Protein AF-A0A0C9UT32-F1 (afdb_monomer_lite)

Radius of gyration: 37.32 Å; chains: 1; bounding box: 94×86×94 Å

Secondary structure (DSSP, 8-state):
------PPP-------SHHHHHHHHHHHHHHHHHHHHHHHHHHHHHHHHHHHHHHHHHHHHHHHHHHHHHHHHHHHHS---------------HHHHHHHHHHHHHHHHHHHHHHHHHHHHHHHHHHHHHHHHHHHHTTPPP-S-GGG--SHHHHHHHHHHTT----TT--HHHHHHHHHHHHHH-GGGGTSTTTTTTTT--S----------

Structure (mmCIF, N/CA/C/O backbone):
data_AF-A0A0C9UT32-F1
#
_entry.id   AF-A0A0C9UT32-F1
#
loop_
_atom_site.group_PDB
_atom_site.id
_atom_site.type_symbol
_atom_site.label_atom_id
_atom_site.label_alt_id
_atom_site.label_comp_id
_atom_site.label_asym_id
_atom_site.label_entity_id
_atom_site.label_seq_id
_atom_site.pdbx_PDB_ins_code
_atom_site.Cartn_x
_atom_site.Cartn_y
_atom_site.Cartn_z
_atom_site.occupancy
_atom_site.B_iso_or_equiv
_atom_site.auth_seq_id
_atom_site.auth_comp_id
_atom_site.auth_asym_id
_atom_site.auth_atom_id
_atom_site.pdbx_PDB_model_num
ATOM 1 N N . MET A 1 1 ? 43.660 57.591 -43.643 1.00 46.81 1 MET A N 1
ATOM 2 C CA . MET A 1 1 ? 43.218 56.235 -43.258 1.00 46.81 1 MET A CA 1
ATOM 3 C C . MET A 1 1 ? 41.839 56.036 -43.862 1.00 46.81 1 MET A C 1
ATOM 5 O O . MET A 1 1 ? 40.928 56.750 -43.473 1.00 46.81 1 MET A O 1
ATOM 9 N N . ALA A 1 2 ? 41.732 55.208 -44.902 1.00 42.12 2 ALA A N 1
ATOM 10 C CA . ALA A 1 2 ? 40.507 55.013 -45.679 1.00 42.12 2 ALA A CA 1
ATOM 11 C C . ALA A 1 2 ? 39.778 53.756 -45.183 1.00 42.12 2 ALA A C 1
ATOM 13 O O . ALA A 1 2 ? 40.402 52.706 -45.043 1.00 42.12 2 ALA A O 1
ATOM 14 N N . ILE A 1 3 ? 38.485 53.883 -44.882 1.00 53.12 3 ILE A N 1
ATOM 15 C CA . ILE A 1 3 ? 37.628 52.785 -44.424 1.00 53.12 3 ILE A CA 1
ATOM 16 C C . ILE A 1 3 ? 36.936 52.217 -45.667 1.00 53.12 3 ILE A C 1
ATOM 18 O O . ILE A 1 3 ? 36.066 52.867 -46.241 1.00 53.12 3 ILE A O 1
ATOM 22 N N . ASN A 1 4 ? 37.359 51.031 -46.105 1.00 52.03 4 ASN A N 1
ATOM 23 C CA . ASN A 1 4 ? 36.701 50.293 -47.181 1.00 52.03 4 ASN A CA 1
ATOM 24 C C . ASN A 1 4 ? 35.398 49.683 -46.648 1.00 52.03 4 ASN A C 1
ATOM 26 O O . ASN A 1 4 ? 35.427 48.779 -45.814 1.00 52.03 4 ASN A O 1
ATOM 30 N N . VAL A 1 5 ? 34.265 50.183 -47.139 1.00 57.81 5 VAL A N 1
ATOM 31 C CA . VAL A 1 5 ? 32.943 49.573 -46.965 1.00 57.81 5 VAL A CA 1
ATOM 32 C C . VAL A 1 5 ? 32.859 48.398 -47.936 1.00 57.81 5 VAL A C 1
ATOM 34 O O . VAL A 1 5 ? 32.783 48.588 -49.146 1.00 57.81 5 VAL A O 1
ATOM 37 N N . LEU A 1 6 ? 32.951 47.179 -47.404 1.00 56.25 6 LEU A N 1
ATOM 38 C CA . LEU A 1 6 ? 32.771 45.951 -48.169 1.00 56.25 6 LEU A CA 1
ATOM 39 C C . LEU A 1 6 ? 31.270 45.623 -48.193 1.00 56.25 6 LEU A C 1
ATOM 41 O O . LEU A 1 6 ? 30.734 45.044 -47.248 1.00 56.25 6 LEU A O 1
ATOM 45 N N . GLU A 1 7 ? 30.583 46.045 -49.252 1.00 61.41 7 GLU A N 1
ATOM 46 C CA . GLU A 1 7 ? 29.224 45.593 -49.555 1.00 61.41 7 GLU A CA 1
ATOM 47 C C . GLU A 1 7 ? 29.258 44.092 -49.861 1.00 61.41 7 GLU A C 1
ATOM 49 O O . GLU A 1 7 ? 29.928 43.637 -50.789 1.00 61.41 7 GLU A O 1
ATOM 54 N N . THR A 1 8 ? 28.558 43.304 -49.046 1.00 60.66 8 THR A N 1
ATOM 55 C CA . THR A 1 8 ? 28.354 41.876 -49.296 1.00 60.66 8 THR A CA 1
ATOM 56 C C . THR A 1 8 ? 27.087 41.688 -50.131 1.00 60.66 8 THR A C 1
ATOM 58 O O . THR A 1 8 ? 26.055 42.290 -49.826 1.00 60.66 8 THR A O 1
ATOM 61 N N . PRO A 1 9 ? 27.129 40.865 -51.193 1.00 57.16 9 PRO A N 1
ATOM 62 C CA . PRO A 1 9 ? 25.969 40.624 -52.034 1.00 57.16 9 PRO A CA 1
ATOM 63 C C . PRO A 1 9 ? 24.950 39.761 -51.282 1.00 57.16 9 PRO A C 1
ATOM 65 O O . PRO A 1 9 ? 25.243 38.634 -50.880 1.00 57.16 9 PRO A O 1
ATOM 68 N N . VAL A 1 10 ? 23.731 40.282 -51.125 1.00 61.19 10 VAL A N 1
ATOM 69 C CA . VAL A 1 10 ? 22.563 39.503 -50.701 1.00 61.19 10 VAL A CA 1
ATOM 70 C C . VAL A 1 10 ? 22.217 38.539 -51.835 1.00 61.19 10 VAL A C 1
ATOM 72 O O . VAL A 1 10 ? 21.539 38.887 -52.800 1.00 61.19 10 VAL A O 1
ATOM 75 N N . VAL A 1 11 ? 22.738 37.318 -51.737 1.00 58.25 11 VAL A N 1
ATOM 76 C CA . VAL A 1 11 ? 22.370 36.200 -52.606 1.00 58.25 11 VAL A CA 1
ATOM 77 C C . VAL A 1 11 ? 20.971 35.745 -52.197 1.00 58.25 11 VAL A C 1
ATOM 79 O O . VAL A 1 11 ? 20.799 34.982 -51.247 1.00 58.25 11 VAL A O 1
ATOM 82 N N . ALA A 1 12 ? 19.957 36.243 -52.904 1.00 58.78 12 ALA A N 1
ATOM 83 C CA . ALA A 1 12 ? 18.592 35.750 -52.799 1.00 58.78 12 ALA A CA 1
ATOM 84 C C . ALA A 1 12 ? 18.554 34.289 -53.272 1.00 58.78 12 ALA A C 1
ATOM 86 O O . ALA A 1 12 ? 18.643 33.996 -54.464 1.00 58.78 12 ALA A O 1
ATOM 87 N N . THR A 1 13 ? 18.473 33.362 -52.321 1.00 61.28 13 THR A N 1
ATOM 88 C CA . THR A 1 13 ? 18.285 31.936 -52.595 1.00 61.28 13 THR A CA 1
ATOM 89 C C . THR A 1 13 ? 16.797 31.698 -52.879 1.00 61.28 13 THR A C 1
ATOM 91 O O . THR A 1 13 ? 15.971 32.077 -52.047 1.00 61.28 13 THR A O 1
ATOM 94 N N . PRO A 1 14 ? 16.411 31.094 -54.018 1.00 55.38 14 PRO A N 1
ATOM 95 C CA . PRO A 1 14 ? 15.020 30.748 -54.282 1.00 55.38 14 PRO A CA 1
ATOM 96 C C . PRO A 1 14 ? 14.631 29.564 -53.389 1.00 55.38 14 PRO A C 1
ATOM 98 O O . PRO A 1 14 ? 14.954 28.412 -53.679 1.00 55.38 14 PRO A O 1
ATOM 101 N N . SER A 1 15 ? 13.973 29.847 -52.265 1.00 56.12 15 SER A N 1
ATOM 102 C CA . SER A 1 15 ? 13.363 28.828 -51.417 1.00 56.12 15 SER A CA 1
ATOM 103 C C . SER A 1 15 ? 12.193 28.199 -52.171 1.00 56.12 15 SER A C 1
ATOM 105 O O . SER A 1 15 ? 11.218 28.863 -52.511 1.00 56.12 15 SER A O 1
ATOM 107 N N . SER A 1 16 ? 12.319 26.908 -52.470 1.00 57.84 16 SER A N 1
ATOM 108 C CA . SER A 1 16 ? 11.263 26.094 -53.069 1.00 57.84 16 SER A CA 1
ATOM 109 C C . SER A 1 16 ? 10.054 26.042 -52.111 1.00 57.84 16 SER A C 1
ATOM 111 O O . SER A 1 16 ? 10.177 25.461 -51.031 1.00 57.84 16 SER A O 1
ATOM 113 N N . PRO A 1 17 ? 8.896 26.637 -52.459 1.00 60.72 17 PRO A N 1
ATOM 114 C CA . PRO A 1 17 ? 7.736 26.748 -51.571 1.00 60.72 17 PRO A CA 1
ATOM 115 C C . PRO A 1 17 ? 6.907 25.465 -51.296 1.00 60.72 17 PRO A C 1
ATOM 117 O O . PRO A 1 17 ? 6.233 25.456 -50.267 1.00 60.72 17 PRO A O 1
ATOM 120 N N . PRO A 1 18 ? 6.904 24.379 -52.107 1.00 62.94 18 PRO A N 1
ATOM 121 C CA . PRO A 1 18 ? 5.971 23.266 -51.884 1.00 62.94 18 PRO A CA 1
ATOM 122 C C . PRO A 1 18 ? 6.310 22.400 -50.660 1.00 62.94 18 PRO A C 1
ATOM 124 O O . PRO A 1 18 ? 5.409 22.011 -49.928 1.00 62.94 18 PRO A O 1
ATOM 127 N N . ALA A 1 19 ? 7.594 22.179 -50.353 1.00 71.94 19 ALA A N 1
ATOM 128 C CA . ALA A 1 19 ? 7.994 21.319 -49.231 1.00 71.94 19 ALA A CA 1
ATOM 129 C C . ALA A 1 19 ? 7.636 21.903 -47.849 1.00 71.94 19 ALA A C 1
ATOM 131 O O . ALA A 1 19 ? 7.422 21.164 -46.890 1.00 71.94 19 ALA A O 1
ATOM 132 N N . ALA A 1 20 ? 7.560 23.234 -47.740 1.00 78.31 20 ALA A N 1
ATOM 133 C CA . ALA A 1 20 ? 7.147 23.902 -46.509 1.00 78.31 20 ALA A CA 1
ATOM 134 C C . ALA A 1 20 ? 5.633 23.781 -46.266 1.00 78.31 20 ALA A C 1
ATOM 136 O O . ALA A 1 20 ? 5.206 23.730 -45.115 1.00 78.31 20 ALA A O 1
ATOM 137 N N . LEU A 1 21 ? 4.832 23.716 -47.336 1.00 85.62 21 LEU A N 1
ATOM 138 C CA . LEU A 1 21 ? 3.379 23.589 -47.247 1.00 85.62 21 LEU A CA 1
ATOM 139 C C . LEU A 1 21 ? 2.970 22.176 -46.802 1.00 85.62 21 LEU A C 1
ATOM 141 O O . LEU A 1 21 ? 2.145 22.039 -45.903 1.00 85.62 21 LEU A O 1
ATOM 145 N N . ASP A 1 22 ? 3.608 21.146 -47.366 1.00 88.38 22 ASP A N 1
ATOM 146 C CA . ASP A 1 22 ? 3.356 19.743 -47.008 1.00 88.38 22 ASP A CA 1
ATOM 147 C C . ASP A 1 22 ? 3.699 19.458 -45.538 1.00 88.38 22 ASP A C 1
ATOM 149 O O . ASP A 1 22 ? 2.965 18.762 -44.838 1.00 88.38 22 ASP A O 1
ATOM 153 N N . HIS A 1 23 ? 4.788 20.049 -45.033 1.00 88.69 23 HIS A N 1
ATOM 154 C CA . HIS A 1 23 ? 5.155 19.923 -43.624 1.00 88.69 23 HIS A CA 1
ATOM 155 C C . HIS A 1 23 ? 4.129 20.587 -42.693 1.00 88.69 23 HIS A C 1
ATOM 157 O O . HIS A 1 23 ? 3.819 20.047 -41.634 1.00 88.69 23 HIS A O 1
ATOM 163 N N . LEU A 1 24 ? 3.581 21.739 -43.090 1.00 93.00 24 LEU A N 1
ATOM 164 C CA . LEU A 1 24 ? 2.584 22.462 -42.300 1.00 93.00 24 LEU A CA 1
ATOM 165 C C . LEU A 1 24 ? 1.264 21.680 -42.227 1.00 93.00 24 LEU A C 1
ATOM 167 O O . LEU A 1 24 ? 0.701 21.551 -41.142 1.00 93.00 24 LEU A O 1
ATOM 171 N N . LEU A 1 25 ? 0.829 21.088 -43.345 1.00 93.75 25 LEU A N 1
ATOM 172 C CA . LEU A 1 25 ? -0.339 20.201 -43.380 1.00 93.75 25 LEU A CA 1
ATOM 173 C C . LEU A 1 25 ? -0.151 18.975 -42.480 1.00 93.75 25 LEU A C 1
ATOM 175 O O . LEU A 1 25 ? -1.041 18.644 -41.702 1.00 93.75 25 LEU A O 1
ATOM 179 N N . HIS A 1 26 ? 1.027 18.348 -42.516 1.00 94.44 26 HIS A N 1
ATOM 180 C CA . HIS A 1 26 ? 1.321 17.201 -41.657 1.00 94.44 26 HIS A CA 1
ATOM 181 C C . HIS A 1 26 ? 1.248 17.551 -40.161 1.00 94.44 26 HIS A C 1
ATOM 183 O O . HIS A 1 26 ? 0.645 16.818 -39.379 1.00 94.44 26 HIS A O 1
ATOM 189 N N . LEU A 1 27 ? 1.794 18.705 -39.760 1.00 95.69 27 LEU A N 1
ATOM 190 C CA . LEU A 1 27 ? 1.707 19.180 -38.375 1.00 95.69 27 LEU A CA 1
ATOM 191 C C . LEU A 1 27 ? 0.261 19.475 -37.944 1.00 95.69 27 LEU A C 1
ATOM 193 O O . LEU A 1 27 ? -0.087 19.287 -36.777 1.00 95.69 27 LEU A O 1
ATOM 197 N N . GLU A 1 28 ? -0.589 19.946 -38.859 1.00 97.25 28 GLU A N 1
ATOM 198 C CA . GLU A 1 28 ? -2.011 20.171 -38.586 1.00 97.25 28 GLU A CA 1
ATOM 199 C C . GLU A 1 28 ? -2.757 18.846 -38.364 1.00 97.25 28 GLU A C 1
ATOM 201 O O . GLU A 1 28 ? -3.516 18.723 -37.399 1.00 97.25 28 GLU A O 1
ATOM 206 N N . GLU A 1 29 ? -2.483 17.830 -39.186 1.00 97.50 29 GLU A N 1
ATOM 207 C CA . GLU A 1 29 ? -3.034 16.479 -39.025 1.00 97.50 29 GLU A CA 1
ATOM 208 C C . GLU A 1 29 ? -2.620 15.851 -37.688 1.00 97.50 29 GLU A C 1
ATOM 210 O O . GLU A 1 29 ? -3.476 15.360 -36.943 1.00 97.50 29 GLU A O 1
ATOM 215 N N . GLU A 1 30 ? -1.335 15.931 -37.331 1.00 97.56 30 GLU A N 1
ATOM 216 C CA . GLU A 1 30 ? -0.835 15.460 -36.035 1.00 97.56 30 GLU A CA 1
ATOM 217 C C . GLU A 1 30 ? -1.505 16.198 -34.869 1.00 97.56 30 GLU A C 1
ATOM 219 O O . GLU A 1 30 ? -1.904 15.583 -33.876 1.00 97.56 30 GLU A O 1
ATOM 224 N N . GLN A 1 31 ? -1.692 17.518 -34.983 1.00 97.62 31 GLN A N 1
ATOM 225 C CA . GLN A 1 31 ? -2.359 18.298 -33.945 1.00 97.62 31 GLN A CA 1
ATOM 226 C C . GLN A 1 31 ? -3.825 17.874 -33.768 1.00 97.62 31 GLN A C 1
ATOM 228 O O . GLN A 1 31 ? -4.309 17.789 -32.635 1.00 97.62 31 GLN A O 1
ATOM 233 N N . ILE A 1 32 ? -4.543 17.611 -34.863 1.00 98.19 32 ILE A N 1
ATOM 234 C CA . ILE A 1 32 ? -5.922 17.111 -34.815 1.00 98.19 32 ILE A CA 1
ATOM 235 C C . ILE A 1 32 ? -5.958 15.729 -34.156 1.00 98.19 32 ILE A C 1
ATOM 237 O O . ILE A 1 32 ? -6.785 15.501 -33.269 1.00 98.19 32 ILE A O 1
ATOM 241 N N . GLN A 1 33 ? -5.042 14.834 -34.527 1.00 98.12 33 GLN A N 1
ATOM 242 C CA . GLN A 1 33 ? -4.967 13.490 -33.961 1.00 98.12 33 GLN A CA 1
ATOM 243 C C . GLN A 1 33 ? -4.690 13.522 -32.452 1.00 98.12 33 GLN A C 1
ATOM 245 O O . GLN A 1 33 ? -5.375 12.847 -31.681 1.00 98.12 33 GLN A O 1
ATOM 250 N N . LEU A 1 34 ? -3.749 14.357 -32.007 1.00 98.00 34 LEU A N 1
ATOM 251 C CA . LEU A 1 34 ? -3.446 14.531 -30.585 1.00 98.00 34 LEU A CA 1
ATOM 252 C C . LEU A 1 34 ? -4.640 15.093 -29.806 1.00 98.00 34 LEU A C 1
ATOM 254 O O . LEU A 1 34 ? -4.931 14.626 -28.705 1.00 98.00 34 LEU A O 1
ATOM 258 N N . LYS A 1 35 ? -5.371 16.059 -30.376 1.00 98.19 35 LYS A N 1
ATOM 259 C CA . LYS A 1 35 ? -6.594 16.597 -29.757 1.00 98.19 35 LYS A CA 1
ATOM 260 C C . LYS A 1 35 ? -7.669 15.519 -29.598 1.00 98.19 35 LYS A C 1
ATOM 262 O O . LYS A 1 35 ? -8.290 15.447 -28.543 1.00 98.19 35 LYS A O 1
ATOM 267 N N . GLN A 1 36 ? -7.858 14.659 -30.600 1.00 98.38 36 GLN A N 1
ATOM 268 C CA . GLN A 1 36 ? -8.804 13.541 -30.517 1.00 98.38 36 GLN A CA 1
ATOM 269 C C . GLN A 1 36 ? -8.405 12.534 -29.433 1.00 98.38 36 GLN A C 1
ATOM 271 O O . GLN A 1 36 ? -9.247 12.138 -28.628 1.00 98.38 36 GLN A O 1
ATOM 276 N N . GLN A 1 37 ? -7.121 12.174 -29.362 1.00 98.12 37 GLN A N 1
ATOM 277 C CA . GLN A 1 37 ? -6.609 11.278 -28.322 1.00 98.12 37 GLN A CA 1
ATOM 278 C C . GLN A 1 37 ? -6.779 11.867 -26.918 1.00 98.12 37 GLN A C 1
ATOM 280 O O . GLN A 1 37 ? -7.167 11.149 -25.997 1.00 98.12 37 GLN A O 1
ATOM 285 N N . LEU A 1 38 ? -6.531 13.169 -26.746 1.00 97.81 38 LEU A N 1
ATOM 286 C CA . LEU A 1 38 ? -6.761 13.853 -25.473 1.00 97.81 38 LEU A CA 1
ATOM 287 C C . LEU A 1 38 ? -8.233 13.787 -25.061 1.00 97.81 38 LEU A C 1
ATOM 289 O O . LEU A 1 38 ? -8.517 13.403 -23.929 1.00 97.81 38 LEU A O 1
ATOM 293 N N . CYS A 1 39 ? -9.163 14.076 -25.977 1.00 98.19 39 CYS A N 1
ATOM 294 C CA . CYS A 1 39 ? -10.593 13.953 -25.695 1.00 98.19 39 CYS A CA 1
ATOM 295 C C . CYS A 1 39 ? -10.980 12.522 -25.285 1.00 98.19 39 CYS A C 1
ATOM 297 O O . CYS A 1 39 ? -11.682 12.340 -24.293 1.00 98.19 39 CYS A O 1
ATOM 299 N N . GLU A 1 40 ? -10.482 11.502 -25.988 1.00 98.31 40 GLU A N 1
ATOM 300 C CA . GLU A 1 40 ? -10.777 10.100 -25.666 1.00 98.31 40 GLU A CA 1
ATOM 301 C C . GLU A 1 40 ? -10.247 9.697 -24.277 1.00 98.31 40 GLU A C 1
ATOM 303 O O . GLU A 1 40 ? -10.932 9.020 -23.503 1.00 98.31 40 GLU A O 1
ATOM 308 N N . VAL A 1 41 ? -9.027 10.119 -23.933 1.00 98.06 41 VAL A N 1
ATOM 309 C CA . VAL A 1 41 ? -8.426 9.847 -22.619 1.00 98.06 41 VAL A CA 1
ATOM 310 C C . VAL A 1 41 ? -9.185 10.571 -21.507 1.00 98.06 41 VAL A C 1
ATOM 312 O O . VAL A 1 41 ? -9.423 9.979 -20.453 1.00 98.06 41 VAL A O 1
ATOM 315 N N . GLU A 1 42 ? -9.609 11.815 -21.729 1.00 98.25 42 GLU A N 1
ATOM 316 C CA . GLU A 1 42 ? -10.414 12.569 -20.765 1.00 98.25 42 GLU A CA 1
ATOM 317 C C . GLU A 1 42 ? -11.776 11.914 -20.504 1.00 98.25 42 GLU A C 1
ATOM 319 O O . GLU A 1 42 ? -12.211 11.833 -19.352 1.00 98.25 42 GLU A O 1
ATOM 324 N N . GLU A 1 43 ? -12.450 11.413 -21.541 1.00 98.25 43 GLU A N 1
ATOM 325 C CA . GLU A 1 43 ? -13.709 10.676 -21.389 1.00 98.25 43 GLU A CA 1
ATOM 326 C C . GLU A 1 43 ? -13.515 9.368 -20.618 1.00 98.25 43 GLU A C 1
ATOM 328 O O . GLU A 1 43 ? -14.267 9.085 -19.679 1.00 98.25 43 GLU A O 1
ATOM 333 N N . LYS A 1 44 ? -12.463 8.604 -20.938 1.00 98.12 44 LYS A N 1
ATOM 334 C CA . LYS A 1 44 ? -12.096 7.391 -20.189 1.00 98.12 44 LYS A CA 1
ATOM 335 C C . LYS A 1 44 ? -11.828 7.702 -18.719 1.00 98.12 44 LYS A C 1
ATOM 337 O O . LYS A 1 44 ? -12.317 6.989 -17.845 1.00 98.12 44 LYS A O 1
ATOM 342 N N . LEU A 1 45 ? -11.094 8.776 -18.433 1.00 97.62 45 LEU A N 1
ATOM 343 C CA . LEU A 1 45 ? -10.780 9.196 -17.069 1.00 97.62 45 LEU A CA 1
ATOM 344 C C . LEU A 1 45 ? -12.043 9.587 -16.291 1.00 97.62 45 LEU A C 1
ATOM 346 O O . LEU A 1 45 ? -12.212 9.149 -15.153 1.00 97.62 45 LEU A O 1
ATOM 350 N N . LYS A 1 46 ? -12.968 10.329 -16.913 1.00 97.88 46 LYS A N 1
ATOM 351 C CA . LYS A 1 46 ? -14.283 10.637 -16.323 1.00 97.88 46 LYS A CA 1
ATOM 352 C C . LYS A 1 46 ? -15.083 9.365 -16.027 1.00 97.88 46 LYS A C 1
ATOM 354 O O . LYS A 1 46 ? -15.652 9.247 -14.943 1.00 97.88 46 LYS A O 1
ATOM 359 N N . GLY A 1 47 ? -15.081 8.400 -16.948 1.00 97.50 47 GLY A N 1
ATOM 360 C CA . GLY A 1 47 ? -15.723 7.097 -16.751 1.00 97.50 47 GLY A CA 1
ATOM 361 C C . GLY A 1 47 ? -15.136 6.320 -15.568 1.00 97.50 47 GLY A C 1
ATOM 362 O O . GLY A 1 47 ? -15.878 5.854 -14.701 1.00 97.50 47 GLY A O 1
ATOM 363 N N . PHE A 1 48 ? -13.805 6.243 -15.472 1.00 97.69 48 PHE A N 1
ATOM 364 C CA . PHE A 1 48 ? -13.132 5.602 -14.339 1.00 97.69 48 PHE A CA 1
ATOM 365 C C . PHE A 1 48 ? -13.420 6.303 -13.013 1.00 97.69 48 PHE A C 1
ATOM 367 O O . PHE A 1 48 ? -13.641 5.634 -12.005 1.00 97.69 48 PHE A O 1
ATOM 374 N N . GLN A 1 49 ? -13.457 7.635 -13.002 1.00 97.56 49 GLN A N 1
ATOM 375 C CA . GLN A 1 49 ? -13.772 8.399 -11.801 1.00 97.56 49 GLN A CA 1
ATOM 376 C C . GLN A 1 49 ? -15.202 8.127 -11.312 1.00 97.56 49 GLN A C 1
ATOM 378 O O . GLN A 1 49 ? -15.399 7.926 -10.112 1.00 97.56 49 GLN A O 1
ATOM 383 N N . ALA A 1 50 ? -16.181 8.070 -12.219 1.00 96.69 50 ALA A N 1
ATOM 384 C CA . ALA A 1 50 ? -17.561 7.728 -11.876 1.00 96.69 50 ALA A CA 1
ATOM 385 C C . ALA A 1 50 ? -17.667 6.304 -11.301 1.00 96.69 50 ALA A C 1
ATOM 387 O O . ALA A 1 50 ? -18.242 6.114 -10.230 1.00 96.69 50 ALA A O 1
ATOM 388 N N . SER A 1 51 ? -17.031 5.323 -11.952 1.00 96.88 51 SER A N 1
ATOM 389 C CA . SER A 1 51 ? -17.003 3.931 -11.478 1.00 96.88 51 SER A CA 1
ATOM 390 C C . SER A 1 51 ? -16.313 3.787 -10.115 1.00 96.88 51 SER A C 1
ATOM 392 O O . SER A 1 51 ? -16.788 3.060 -9.2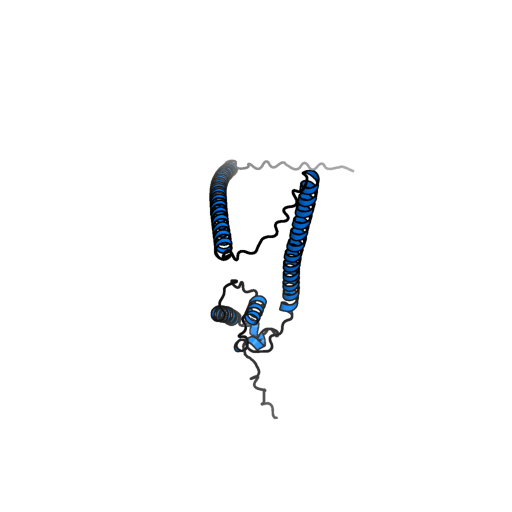43 1.00 96.88 51 SER A O 1
ATOM 394 N N . TYR A 1 52 ? -15.222 4.522 -9.882 1.00 97.25 52 TYR A N 1
ATOM 395 C CA . TYR A 1 52 ? -14.548 4.546 -8.585 1.00 97.25 52 TYR A CA 1
ATOM 396 C C . TYR A 1 52 ? -15.454 5.107 -7.483 1.00 97.25 52 TYR A C 1
ATOM 398 O O . TYR A 1 52 ? -15.543 4.523 -6.403 1.00 97.25 52 TYR A O 1
ATOM 406 N N . GLN A 1 53 ? -16.152 6.215 -7.746 1.00 96.56 53 GLN A N 1
ATOM 407 C CA . GLN A 1 53 ? -17.083 6.800 -6.778 1.00 96.56 53 GLN A CA 1
ATOM 408 C C . GLN A 1 53 ? -18.230 5.840 -6.442 1.00 96.56 53 GLN A C 1
ATOM 410 O O . GLN A 1 53 ? -18.547 5.672 -5.266 1.00 96.56 53 GLN A O 1
ATOM 415 N N . GLU A 1 54 ? -18.793 5.159 -7.438 1.00 96.81 54 GLU A N 1
ATOM 416 C CA . GLU A 1 54 ? -19.800 4.112 -7.241 1.00 96.81 54 GLU A CA 1
ATOM 417 C C . GLU A 1 54 ? -19.260 2.944 -6.391 1.00 96.81 54 GLU A C 1
ATOM 419 O O . GLU A 1 54 ? -19.887 2.517 -5.421 1.00 96.81 54 GLU A O 1
ATOM 424 N N . ALA A 1 55 ? -18.047 2.463 -6.667 1.00 94.94 55 ALA A N 1
ATOM 425 C CA . ALA A 1 55 ? -17.427 1.414 -5.859 1.00 94.94 55 ALA A CA 1
ATOM 426 C C . ALA A 1 55 ? -17.206 1.851 -4.398 1.00 94.94 55 ALA A C 1
ATOM 428 O O . ALA A 1 55 ? -17.416 1.066 -3.466 1.00 94.94 55 ALA A O 1
ATOM 429 N N . VAL A 1 56 ? -16.817 3.111 -4.174 1.00 96.12 56 VAL A N 1
ATOM 430 C CA . VAL A 1 56 ? -16.627 3.678 -2.832 1.00 96.12 56 VAL A CA 1
ATOM 431 C C . VAL A 1 56 ? -17.953 3.760 -2.074 1.00 96.12 56 VAL A C 1
ATOM 433 O O . VAL A 1 56 ? -17.997 3.385 -0.895 1.00 96.12 56 VAL A O 1
ATOM 436 N N . THR A 1 57 ? -19.043 4.194 -2.715 1.00 94.69 57 THR A N 1
ATOM 437 C CA . THR A 1 57 ? -20.361 4.266 -2.064 1.00 94.69 57 THR A CA 1
ATOM 438 C C . THR A 1 57 ? -20.868 2.874 -1.689 1.00 94.69 57 THR A C 1
ATOM 440 O O . THR A 1 57 ? -21.265 2.673 -0.539 1.00 94.69 57 THR A O 1
ATOM 443 N N . HIS A 1 58 ? -20.744 1.881 -2.576 1.00 93.75 58 HIS A N 1
ATOM 444 C CA . HIS A 1 58 ? -21.090 0.489 -2.266 1.00 93.75 58 HIS A CA 1
ATOM 445 C C . HIS A 1 58 ? -20.275 -0.082 -1.100 1.00 93.75 58 HIS A C 1
ATOM 447 O O . HIS A 1 58 ? -20.845 -0.663 -0.173 1.00 93.75 58 HIS A O 1
ATOM 453 N N . CYS A 1 59 ? -18.954 0.127 -1.093 1.00 94.25 59 CYS A N 1
ATOM 454 C CA . CYS A 1 59 ? -18.098 -0.299 0.016 1.00 94.25 59 CYS A CA 1
ATOM 455 C C . CYS A 1 59 ? -18.502 0.358 1.344 1.00 94.25 59 CYS A C 1
ATOM 457 O O . CYS A 1 59 ? -18.442 -0.273 2.400 1.00 94.25 59 CYS A O 1
ATOM 459 N N . THR A 1 60 ? -18.905 1.627 1.302 1.00 95.06 60 THR A N 1
ATOM 460 C CA . THR A 1 60 ? -19.303 2.390 2.492 1.00 95.06 60 THR A CA 1
ATOM 461 C C . THR A 1 60 ? -20.617 1.873 3.069 1.00 95.06 60 THR A C 1
ATOM 463 O O . THR A 1 60 ? -20.709 1.659 4.278 1.00 95.06 60 THR A O 1
ATOM 466 N N . LEU A 1 61 ? -21.603 1.595 2.212 1.00 93.19 61 LEU A N 1
ATOM 467 C CA . LEU A 1 61 ? -22.876 1.002 2.623 1.00 93.19 61 LEU A CA 1
ATOM 468 C C . LEU A 1 61 ? -22.671 -0.379 3.252 1.00 93.19 61 LEU A C 1
ATOM 470 O O . LEU A 1 61 ? -23.137 -0.617 4.365 1.00 93.19 61 LEU A O 1
ATOM 474 N N . ALA A 1 62 ? -21.884 -1.245 2.606 1.00 93.06 62 ALA A N 1
ATOM 475 C CA . ALA A 1 62 ? -21.591 -2.578 3.126 1.00 93.06 62 ALA A CA 1
ATOM 476 C C . ALA A 1 62 ? -20.908 -2.530 4.505 1.00 93.06 62 ALA A C 1
ATOM 478 O O . ALA A 1 62 ? -21.267 -3.290 5.404 1.00 93.06 62 ALA A O 1
ATOM 479 N N . LYS A 1 63 ? -19.961 -1.603 4.713 1.00 93.31 63 LYS A N 1
ATOM 480 C CA . LYS A 1 63 ? -19.342 -1.382 6.032 1.00 93.31 63 LYS A CA 1
ATOM 481 C C . LYS A 1 63 ? -20.364 -0.939 7.081 1.00 93.31 63 LYS A C 1
ATOM 483 O O . LYS A 1 63 ? -20.300 -1.411 8.215 1.00 93.31 63 LYS A O 1
ATOM 488 N N . GLY A 1 64 ? -21.300 -0.064 6.710 1.00 92.75 64 GLY A N 1
ATOM 489 C CA . GLY A 1 64 ? -22.387 0.372 7.588 1.00 92.75 64 GLY A CA 1
ATOM 490 C C . GLY A 1 64 ? -23.293 -0.782 8.022 1.00 92.75 64 GLY A C 1
ATOM 491 O O . GLY A 1 64 ? -23.622 -0.894 9.202 1.00 92.75 64 GLY A O 1
ATOM 492 N N . ASP A 1 65 ? -23.643 -1.680 7.103 1.00 94.12 65 ASP A N 1
ATOM 493 C CA . ASP A 1 65 ? -24.473 -2.849 7.413 1.00 94.12 65 ASP A CA 1
ATOM 494 C C . ASP A 1 65 ? -23.738 -3.864 8.293 1.00 94.12 65 ASP A C 1
ATOM 496 O O . ASP A 1 65 ? -24.302 -4.360 9.270 1.00 94.12 65 ASP A O 1
ATOM 500 N N . VAL A 1 66 ? -22.453 -4.111 8.020 1.00 95.62 66 VAL A N 1
ATOM 501 C CA . VAL A 1 66 ? -21.600 -4.944 8.883 1.00 95.62 66 VAL A CA 1
ATOM 502 C C . VAL A 1 66 ? -21.517 -4.360 10.295 1.00 95.62 66 VAL A C 1
ATOM 504 O O . VAL A 1 66 ? -21.620 -5.100 11.272 1.00 95.62 66 VAL A O 1
ATOM 507 N N . HIS A 1 67 ? -21.375 -3.040 10.429 1.00 94.56 67 HIS A N 1
ATOM 508 C CA . HIS A 1 67 ? -21.363 -2.383 11.735 1.00 94.56 67 HIS A CA 1
ATOM 509 C C . HIS A 1 67 ? -22.693 -2.562 12.486 1.00 94.56 67 HIS A C 1
ATOM 511 O O . HIS A 1 67 ? -22.682 -2.972 13.645 1.00 94.56 67 HIS A O 1
ATOM 517 N N . LYS A 1 68 ? -23.836 -2.364 11.813 1.00 95.50 68 LYS A N 1
ATOM 518 C CA . LYS A 1 68 ? -25.168 -2.608 12.400 1.00 95.50 68 LYS A CA 1
ATOM 519 C C . LYS A 1 68 ? -25.351 -4.057 12.852 1.00 95.50 68 LYS A C 1
ATOM 521 O O . LYS A 1 68 ? -25.945 -4.302 13.899 1.00 95.50 68 LYS A O 1
ATOM 526 N N . LEU A 1 69 ? -24.866 -5.029 12.077 1.00 95.88 69 LEU A N 1
ATOM 527 C CA . LEU A 1 69 ? -24.950 -6.445 12.447 1.00 95.88 69 LEU A CA 1
ATOM 528 C C . LEU A 1 69 ? -24.112 -6.762 13.688 1.00 95.88 69 LEU A C 1
ATOM 530 O O . LEU A 1 69 ? -24.586 -7.492 14.559 1.00 95.88 69 LEU A O 1
ATOM 534 N N . HIS A 1 70 ? -22.910 -6.190 13.802 1.00 93.56 70 HIS A N 1
ATOM 535 C CA . HIS A 1 70 ? -22.105 -6.311 15.019 1.00 93.56 70 HIS A CA 1
ATOM 536 C C . HIS A 1 70 ? -22.821 -5.708 16.229 1.00 93.56 70 HIS A C 1
ATOM 538 O O . HIS A 1 70 ? -22.940 -6.376 17.250 1.00 93.56 70 HIS A O 1
ATOM 544 N N . GLU A 1 71 ? -23.397 -4.512 16.097 1.00 91.56 71 GLU A N 1
ATOM 545 C CA . GLU A 1 71 ? -24.164 -3.885 17.177 1.00 91.56 71 GLU A CA 1
ATOM 546 C C . GLU A 1 71 ? -25.361 -4.755 17.610 1.00 91.56 71 GLU A C 1
ATOM 548 O O . GLU A 1 71 ? -25.619 -4.946 18.800 1.00 91.56 71 GLU A O 1
ATOM 553 N N . GLN A 1 72 ? -26.078 -5.351 16.652 1.00 90.94 72 GLN A N 1
ATOM 554 C CA . GLN A 1 72 ? -27.162 -6.289 16.954 1.00 90.94 72 GLN A CA 1
ATOM 555 C C . GLN A 1 72 ? -26.668 -7.550 17.670 1.00 90.94 72 GLN A C 1
ATOM 557 O O . GLN A 1 72 ? -27.359 -8.042 18.565 1.00 90.94 72 GLN A O 1
ATOM 562 N N . LEU A 1 73 ? -25.508 -8.089 17.289 1.00 90.56 73 LEU A N 1
ATOM 563 C CA . LEU A 1 73 ? -24.902 -9.242 17.957 1.00 90.56 73 LEU A CA 1
ATOM 564 C C . LEU A 1 73 ? -24.474 -8.899 19.383 1.00 90.56 73 LEU A C 1
ATOM 566 O O . LEU A 1 73 ? -24.809 -9.647 20.300 1.00 90.56 73 LEU A O 1
ATOM 570 N N . ASP A 1 74 ? -23.841 -7.747 19.588 1.00 86.06 74 ASP A N 1
ATOM 571 C CA . ASP A 1 74 ? -23.448 -7.263 20.912 1.00 86.06 74 ASP A CA 1
ATOM 572 C C . ASP A 1 74 ? -24.670 -7.068 21.818 1.00 86.06 74 ASP A C 1
ATOM 574 O O . ASP A 1 74 ? -24.655 -7.431 22.997 1.00 86.06 74 ASP A O 1
ATOM 578 N N . ASN A 1 75 ? -25.769 -6.553 21.263 1.00 82.50 75 ASN A N 1
ATOM 579 C CA . ASN A 1 75 ? -27.026 -6.377 21.986 1.00 82.50 75 ASN A CA 1
ATOM 580 C C . ASN A 1 75 ? -27.745 -7.706 22.278 1.00 82.50 75 ASN A C 1
ATOM 582 O O . ASN A 1 75 ? -28.410 -7.816 23.306 1.00 82.50 75 ASN A O 1
ATOM 586 N N . LYS A 1 76 ? -27.601 -8.727 21.421 1.00 83.25 76 LYS A N 1
ATOM 587 C CA . LYS A 1 76 ? -28.134 -10.082 21.661 1.00 83.25 76 LYS A CA 1
ATOM 588 C C . LYS A 1 76 ? -27.292 -10.880 22.660 1.00 83.25 76 LYS A C 1
ATOM 590 O O . LYS A 1 76 ? -27.852 -11.633 23.451 1.00 83.25 76 LYS A O 1
ATOM 595 N N . GLY A 1 77 ? -25.967 -10.717 22.631 1.00 70.56 77 GLY A N 1
ATOM 596 C CA . GLY A 1 77 ? -25.022 -11.372 23.543 1.00 70.56 77 GLY A CA 1
ATOM 597 C C . GLY A 1 77 ? -25.107 -10.842 24.975 1.00 70.56 77 GLY A C 1
ATOM 598 O O . GLY A 1 77 ? -24.854 -11.575 25.932 1.00 70.56 77 GLY A O 1
ATOM 599 N N . LYS A 1 78 ? -25.566 -9.598 25.142 1.00 69.38 78 LYS A N 1
ATOM 600 C CA . LYS A 1 78 ? -26.019 -9.053 26.424 1.00 69.38 78 LYS A CA 1
ATOM 601 C C . LYS A 1 78 ? -27.381 -9.655 26.776 1.00 69.38 78 LYS A C 1
ATOM 603 O O . LYS A 1 78 ? -28.411 -8.984 26.736 1.00 69.38 78 LYS A O 1
ATOM 608 N N . HIS A 1 79 ? -27.396 -10.937 27.151 1.00 58.84 79 HIS A N 1
ATOM 609 C CA . HIS A 1 79 ? -28.487 -11.477 27.958 1.00 58.84 79 HIS A CA 1
ATOM 610 C C . HIS A 1 79 ? -28.748 -10.470 29.079 1.00 58.84 79 HIS A C 1
ATOM 612 O O . HIS A 1 79 ? -27.802 -10.051 29.749 1.00 58.84 79 HIS A O 1
ATOM 618 N N . LYS A 1 80 ? -30.011 -10.065 29.250 1.00 59.47 80 LYS A N 1
ATOM 619 C CA . LYS A 1 80 ? -30.473 -9.269 30.387 1.00 59.47 80 LYS A CA 1
ATOM 620 C C . LYS A 1 80 ? -30.169 -10.051 31.667 1.00 59.47 80 LYS A C 1
ATOM 622 O O . LYS A 1 80 ? -31.059 -10.656 32.258 1.00 59.47 80 LYS A O 1
ATOM 627 N N . SER A 1 81 ? -28.920 -10.050 32.133 1.00 55.47 81 SER A N 1
ATOM 628 C CA . SER A 1 81 ? -28.732 -9.992 33.564 1.00 55.47 81 SER A CA 1
ATOM 629 C C . SER A 1 81 ? -29.522 -8.750 33.940 1.00 55.47 81 SER A C 1
ATOM 631 O O . SER A 1 81 ? -29.367 -7.687 33.332 1.00 55.47 81 SER A O 1
ATOM 633 N N . ASN A 1 82 ? -30.484 -8.908 34.838 1.00 58.12 82 ASN A N 1
ATOM 634 C CA . ASN A 1 82 ? -31.113 -7.779 35.495 1.00 58.12 82 ASN A CA 1
ATOM 635 C C . ASN A 1 82 ? -30.023 -7.114 36.346 1.00 58.12 82 ASN A C 1
ATOM 637 O O . ASN A 1 82 ? -30.055 -7.155 37.571 1.00 58.12 82 ASN A O 1
ATOM 641 N N . CYS A 1 83 ? -28.993 -6.575 35.694 1.00 55.16 83 CYS A N 1
ATOM 642 C CA . CYS A 1 83 ? -28.100 -5.622 36.274 1.00 55.16 83 CYS A CA 1
ATOM 643 C C . CYS A 1 83 ? -29.026 -4.451 36.523 1.00 55.16 83 CYS A C 1
ATOM 645 O O . CYS A 1 83 ? -29.518 -3.815 35.589 1.00 55.16 83 CYS A O 1
ATOM 647 N N . LYS A 1 84 ? -29.391 -4.294 37.790 1.00 59.47 84 LYS A N 1
ATOM 648 C CA . LYS A 1 84 ? -30.093 -3.134 38.293 1.00 59.47 84 LYS A CA 1
ATOM 649 C C . LYS A 1 84 ? -29.205 -1.960 37.906 1.00 59.47 84 LYS A C 1
ATOM 651 O O . LYS A 1 84 ? -28.215 -1.685 38.577 1.00 59.47 84 LYS A O 1
ATOM 656 N N . VAL A 1 85 ? -29.478 -1.364 36.748 1.00 56.44 85 VAL A N 1
ATOM 657 C CA . VAL A 1 85 ? -28.813 -0.140 36.346 1.00 56.44 85 VAL A CA 1
ATOM 658 C C . VAL A 1 85 ? -29.316 0.844 37.382 1.00 56.44 85 VAL A C 1
ATOM 660 O O . VAL A 1 85 ? -30.477 1.243 37.345 1.00 56.44 85 VAL A O 1
ATOM 663 N N . ASN A 1 86 ? -28.481 1.156 38.372 1.00 59.19 86 ASN A N 1
ATOM 664 C CA . ASN A 1 86 ? -28.656 2.360 39.165 1.00 59.19 86 ASN A CA 1
ATOM 665 C C . ASN A 1 86 ? -28.405 3.519 38.198 1.00 59.19 86 ASN A C 1
ATOM 667 O O . ASN A 1 86 ? -27.357 4.156 38.203 1.00 59.19 86 ASN A O 1
ATOM 671 N N . THR A 1 87 ? -29.361 3.751 37.302 1.00 52.09 87 THR A N 1
ATOM 672 C CA . THR A 1 87 ? -29.595 5.061 36.737 1.00 52.09 87 THR A CA 1
ATOM 673 C C . THR A 1 87 ? -30.150 5.885 37.881 1.00 52.09 87 THR A C 1
ATOM 675 O O . THR A 1 87 ? -31.352 6.137 37.951 1.00 52.09 87 THR A O 1
ATOM 678 N N . ASP A 1 88 ? -29.262 6.349 38.754 1.00 57.53 88 ASP A N 1
ATOM 679 C CA . ASP A 1 88 ? -29.415 7.704 39.255 1.00 57.53 88 ASP A CA 1
ATOM 680 C C . ASP A 1 88 ? -29.246 8.596 38.023 1.00 57.53 88 ASP A C 1
ATOM 682 O O . ASP A 1 88 ? -28.172 9.107 37.709 1.00 57.53 88 ASP A O 1
ATOM 686 N N . ALA A 1 89 ? -30.308 8.653 37.217 1.00 54.12 89 ALA A N 1
ATOM 687 C CA . ALA A 1 89 ? -30.419 9.554 36.098 1.00 54.12 89 ALA A CA 1
ATOM 688 C C . ALA A 1 89 ? -30.554 10.938 36.721 1.00 54.12 89 ALA A C 1
ATOM 690 O O . ALA A 1 89 ? -31.655 11.438 36.940 1.00 54.12 89 ALA A O 1
ATOM 691 N N . CYS A 1 90 ? -29.415 11.533 37.064 1.00 61.62 90 CYS A N 1
ATOM 692 C CA . CYS A 1 90 ? -29.355 12.955 37.308 1.00 61.62 90 CYS A CA 1
ATOM 693 C C . CYS A 1 90 ? -29.803 13.610 36.005 1.00 61.62 90 CYS A C 1
ATOM 695 O O . CYS A 1 90 ? -29.110 13.541 34.987 1.00 61.62 90 CYS A O 1
ATOM 697 N N . LEU A 1 91 ? -31.007 14.181 36.023 1.00 67.31 91 LEU A N 1
ATOM 698 C CA . LEU A 1 91 ? -31.474 15.076 34.981 1.00 67.31 91 LEU A CA 1
ATOM 699 C C . LEU A 1 91 ? -30.515 16.262 34.979 1.00 67.31 91 LEU A C 1
ATOM 701 O O . LEU A 1 91 ? -30.665 17.188 35.772 1.00 67.31 91 LEU A O 1
ATOM 705 N N . LEU A 1 92 ? -29.492 16.185 34.128 1.00 70.44 92 LEU A N 1
ATOM 706 C CA . LEU A 1 92 ? -28.573 17.289 33.922 1.00 70.44 92 LEU A CA 1
ATOM 707 C C . LEU A 1 92 ? -29.399 18.477 33.460 1.00 70.44 92 LEU A C 1
ATOM 709 O O . LEU A 1 92 ? -30.173 18.393 32.500 1.00 70.44 92 LEU A O 1
ATOM 713 N N . THR A 1 93 ? -29.224 19.596 34.144 1.00 79.25 93 THR A N 1
ATOM 714 C CA . THR A 1 93 ? -29.794 20.846 33.668 1.00 79.25 93 THR A CA 1
ATOM 715 C C . THR A 1 93 ? -29.208 21.164 32.283 1.00 79.25 93 THR A C 1
ATOM 717 O O . THR A 1 93 ? -28.089 20.745 31.964 1.00 79.25 93 THR A O 1
ATOM 720 N N . PRO A 1 94 ? -29.914 21.919 31.421 1.00 82.56 94 PRO A N 1
ATOM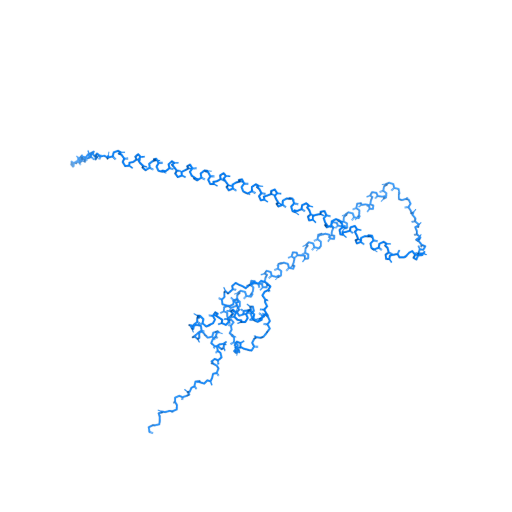 721 C CA . PRO A 1 94 ? -29.431 22.228 30.070 1.00 82.56 94 PRO A CA 1
ATOM 722 C C . PRO A 1 94 ? -28.019 22.840 30.020 1.00 82.56 94 PRO A C 1
ATOM 724 O O . PRO A 1 94 ? -27.321 22.705 29.014 1.00 82.56 94 PRO A O 1
ATOM 727 N N . LEU A 1 95 ? -27.586 23.503 31.099 1.00 82.38 95 LEU A N 1
ATOM 728 C CA . LEU A 1 95 ? -26.243 24.066 31.232 1.00 82.38 95 LEU A CA 1
ATOM 729 C C . LEU A 1 95 ? -25.183 22.978 31.483 1.00 82.38 95 LEU A C 1
ATOM 731 O O . LEU A 1 95 ? -24.151 22.950 30.812 1.00 82.38 95 LEU A O 1
ATOM 735 N N . GLU A 1 96 ? -25.459 22.052 32.404 1.00 83.50 96 GLU A N 1
ATOM 736 C CA . GLU A 1 96 ? -24.567 20.935 32.735 1.00 83.50 96 GLU A CA 1
ATOM 737 C C . GLU A 1 96 ? -24.454 19.946 31.568 1.00 83.50 96 GLU A C 1
ATOM 739 O O . GLU A 1 96 ? -23.365 19.459 31.267 1.00 83.50 96 GLU A O 1
ATOM 744 N N . GLY A 1 97 ? -25.552 19.717 30.838 1.00 83.25 97 GLY A N 1
ATOM 745 C CA . GLY A 1 97 ? -25.552 18.901 29.622 1.00 83.25 97 GLY A CA 1
ATOM 746 C C . GLY A 1 97 ? -24.631 19.463 28.533 1.00 83.25 97 GLY A C 1
ATOM 747 O O . GLY A 1 97 ? -23.845 18.719 27.947 1.00 83.25 97 GLY A O 1
ATOM 748 N N . LYS A 1 98 ? -24.660 20.786 28.305 1.00 85.19 98 LYS A N 1
ATOM 749 C CA . LYS A 1 98 ? -23.746 21.450 27.357 1.00 85.19 98 LYS A CA 1
ATOM 750 C C . LYS A 1 98 ? -22.285 21.347 27.791 1.00 85.19 98 LYS A C 1
ATOM 752 O O . LYS A 1 98 ? -21.429 21.087 26.949 1.00 85.19 98 LYS A O 1
ATOM 757 N N . SER A 1 99 ? -21.998 21.539 29.079 1.00 86.56 99 SER A N 1
ATOM 758 C CA . SER A 1 99 ? -20.633 21.434 29.609 1.00 86.56 99 SER A CA 1
ATOM 759 C C . SER A 1 99 ? -20.072 20.016 29.453 1.00 86.56 99 SER A C 1
ATOM 761 O O . SER A 1 99 ? -18.971 19.847 28.927 1.00 86.56 99 SER A O 1
ATOM 763 N N . ASN A 1 100 ? -20.861 18.995 29.798 1.00 82.88 100 ASN A N 1
ATOM 764 C CA . ASN A 1 100 ? -20.466 17.593 29.657 1.00 82.88 100 ASN A CA 1
ATOM 765 C C . ASN A 1 100 ? -20.274 17.177 28.196 1.00 82.88 100 ASN A C 1
ATOM 767 O O . ASN A 1 100 ? -19.315 16.475 27.885 1.00 82.88 100 ASN A O 1
ATOM 771 N N . TRP A 1 101 ? -21.142 17.636 27.289 1.00 84.56 101 TRP A N 1
ATOM 772 C CA . TRP A 1 101 ? -20.977 17.384 25.857 1.00 84.56 101 TRP A CA 1
ATOM 773 C C . TRP A 1 101 ? -19.680 18.003 25.324 1.00 84.56 101 TRP A C 1
ATOM 775 O O . TRP A 1 101 ? -18.924 17.341 24.621 1.00 84.56 101 TRP A O 1
ATOM 785 N N . PHE A 1 102 ? -19.369 19.239 25.721 1.00 89.88 102 PHE A N 1
ATOM 786 C CA . PHE A 1 102 ? -18.141 19.906 25.294 1.00 89.88 102 PHE A CA 1
ATOM 787 C C . PHE A 1 102 ? -16.881 19.200 25.820 1.00 89.88 102 PHE A C 1
ATOM 789 O O . PHE A 1 102 ? -15.922 19.017 25.072 1.00 89.88 102 PHE A O 1
ATOM 796 N N . LEU A 1 103 ? -16.899 18.744 27.078 1.00 90.12 103 LEU A N 1
ATOM 797 C CA . LEU A 1 103 ? -15.826 17.930 27.659 1.00 90.12 103 LEU A CA 1
ATOM 798 C C . LEU A 1 103 ? -15.657 16.591 26.928 1.00 90.12 103 LEU A C 1
ATOM 800 O O . LEU A 1 103 ? -14.529 16.187 26.650 1.00 90.12 103 LEU A O 1
ATOM 804 N N . ALA A 1 104 ? -16.760 15.922 26.582 1.00 86.94 104 ALA A N 1
ATOM 805 C CA . ALA A 1 104 ? -16.727 14.672 25.827 1.00 86.94 104 ALA A CA 1
ATOM 806 C C . ALA A 1 104 ? -16.138 14.874 24.422 1.00 86.94 104 ALA A C 1
ATOM 808 O O . ALA A 1 104 ? -15.240 14.132 24.031 1.00 86.94 104 ALA A O 1
ATOM 809 N N . CYS A 1 105 ? -16.559 15.921 23.705 1.00 89.19 105 CYS A N 1
ATOM 810 C CA . CYS A 1 105 ? -16.010 16.250 22.390 1.00 89.19 105 CYS A CA 1
ATOM 811 C C . CYS A 1 105 ? -14.517 16.599 22.444 1.00 89.19 105 CYS A C 1
ATOM 813 O O . CYS A 1 105 ? -13.765 16.186 21.564 1.00 89.19 105 CYS A O 1
ATOM 815 N N . GLN A 1 106 ? -14.059 17.330 23.468 1.00 90.94 106 GLN A N 1
ATOM 816 C CA . GLN A 1 106 ? -12.626 17.599 23.632 1.00 90.94 106 GLN A CA 1
ATOM 817 C C . GLN A 1 106 ? -11.827 16.323 23.892 1.00 90.94 106 GLN A C 1
ATOM 819 O O . GLN A 1 106 ? -10.751 16.150 23.322 1.00 90.94 106 GLN A O 1
ATOM 824 N N . LYS A 1 107 ? -12.357 15.424 24.726 1.00 90.88 107 LYS A N 1
ATOM 825 C CA . LYS A 1 107 ? -11.713 14.147 25.024 1.00 90.88 107 LYS A CA 1
ATOM 826 C C . LYS A 1 107 ? -11.593 13.273 23.774 1.00 90.88 107 LYS A C 1
ATOM 828 O O . LYS A 1 107 ? -10.515 12.755 23.506 1.00 90.88 107 LYS A O 1
ATOM 833 N N . GLU A 1 108 ? -12.662 13.157 22.992 1.00 88.06 108 GLU A N 1
ATOM 834 C CA . GLU A 1 108 ? -12.659 12.385 21.746 1.00 88.06 108 GLU A CA 1
ATOM 835 C C . GLU A 1 108 ? -11.677 12.966 20.718 1.00 88.06 108 GLU A C 1
ATOM 837 O O . GLU A 1 108 ? -10.922 12.226 20.087 1.00 88.06 108 GLU A O 1
ATOM 842 N N . LEU A 1 109 ? -11.617 14.297 20.594 1.00 90.62 109 LEU A N 1
ATOM 843 C CA . LEU A 1 109 ? -10.659 14.959 19.709 1.00 90.62 109 LEU A CA 1
ATOM 844 C C . LEU A 1 109 ? -9.205 14.680 20.122 1.00 90.62 109 LEU A C 1
ATOM 846 O O . LEU A 1 109 ? -8.348 14.472 19.262 1.00 90.62 109 LEU A O 1
ATOM 850 N N . GLU A 1 110 ? -8.919 14.667 21.423 1.00 91.19 110 GLU A N 1
ATOM 851 C CA . GLU A 1 110 ? -7.581 14.366 21.930 1.00 91.19 110 GLU A CA 1
ATOM 852 C C . GLU A 1 110 ? -7.213 12.890 21.718 1.00 91.19 110 GLU A C 1
ATOM 854 O O . GLU A 1 110 ? -6.114 12.588 21.257 1.00 91.19 110 GLU A O 1
ATOM 859 N N . GLU A 1 111 ? -8.146 11.963 21.946 1.00 90.06 111 GLU A N 1
ATOM 860 C CA . GLU A 1 111 ? -7.946 10.537 21.658 1.00 90.06 111 GLU A CA 1
ATOM 861 C C . GLU A 1 111 ? -7.652 10.294 20.169 1.00 90.06 111 GLU A C 1
ATOM 863 O O . GLU A 1 111 ? -6.710 9.569 19.833 1.00 90.06 111 GLU A O 1
ATOM 868 N N . GLN A 1 112 ? -8.381 10.962 19.269 1.00 87.81 112 GLN A N 1
ATOM 869 C CA . GLN A 1 112 ? -8.123 10.892 17.828 1.00 87.81 112 GLN A CA 1
ATOM 870 C C . GLN A 1 112 ? -6.739 11.438 17.458 1.00 87.81 112 GLN A C 1
ATOM 872 O O . GLN A 1 112 ? -6.042 10.844 16.632 1.00 87.81 112 GLN A O 1
ATOM 877 N N . ARG A 1 113 ? -6.301 12.541 18.080 1.00 90.56 113 ARG A N 1
ATOM 878 C CA . ARG A 1 113 ? -4.955 13.100 17.863 1.00 90.56 113 ARG A CA 1
ATOM 879 C C . ARG A 1 113 ? -3.861 12.150 18.328 1.00 90.56 113 ARG A C 1
ATOM 881 O O . ARG A 1 113 ? -2.880 11.961 17.609 1.00 90.56 113 ARG A O 1
ATOM 888 N N . VAL A 1 114 ? -4.034 11.533 19.494 1.00 90.62 114 VAL A N 1
ATOM 889 C CA . VAL A 1 114 ? -3.081 10.557 20.032 1.00 90.62 114 VAL A CA 1
ATOM 890 C C . VAL A 1 114 ? -2.982 9.336 19.118 1.00 90.62 114 VAL A C 1
ATOM 892 O O . VAL A 1 114 ? -1.875 8.879 18.829 1.00 90.62 114 VAL A O 1
ATOM 895 N N . GLU A 1 115 ? -4.105 8.813 18.626 1.00 87.81 115 GLU A N 1
ATOM 896 C CA . GLU A 1 115 ? -4.085 7.651 17.735 1.00 87.81 115 GLU A CA 1
ATOM 897 C C . GLU A 1 115 ? -3.463 7.988 16.372 1.00 87.81 115 GLU A C 1
ATOM 899 O O . GLU A 1 115 ? -2.605 7.248 15.887 1.00 87.81 115 GLU A O 1
ATOM 904 N N . ALA A 1 116 ? -3.782 9.154 15.801 1.00 87.75 116 ALA A N 1
ATOM 905 C CA . ALA A 1 116 ? -3.139 9.635 14.579 1.00 87.75 116 ALA A CA 1
ATOM 906 C C . ALA A 1 116 ? -1.617 9.793 14.753 1.00 87.75 116 ALA A C 1
ATOM 908 O O . ALA A 1 116 ? -0.846 9.357 13.895 1.00 87.75 116 ALA A O 1
ATOM 909 N N . ALA A 1 117 ? -1.165 10.340 15.887 1.00 89.81 117 ALA A N 1
ATOM 910 C CA . ALA A 1 117 ? 0.256 10.472 16.198 1.00 89.81 117 ALA A CA 1
ATOM 911 C C . ALA A 1 117 ? 0.956 9.108 16.326 1.00 89.81 117 ALA A C 1
ATOM 913 O O . ALA A 1 117 ? 2.078 8.948 15.845 1.00 89.81 117 ALA A O 1
ATOM 914 N N . LYS A 1 118 ? 0.299 8.096 16.910 1.00 90.81 118 LYS A N 1
ATOM 915 C CA . LYS A 1 118 ? 0.836 6.724 16.970 1.00 90.81 118 LYS A CA 1
ATOM 916 C C . LYS A 1 118 ? 0.964 6.095 15.587 1.00 90.81 118 LYS A C 1
ATOM 918 O O . LYS A 1 118 ? 1.977 5.451 15.310 1.00 90.81 118 LYS A O 1
ATOM 923 N N . VAL A 1 119 ? -0.044 6.257 14.730 1.00 88.25 119 VAL A N 1
ATOM 924 C CA . VAL A 1 119 ? -0.006 5.750 13.349 1.00 88.25 119 VAL A CA 1
ATOM 925 C C . VAL A 1 119 ? 1.141 6.406 12.581 1.00 88.25 119 VAL A C 1
ATOM 927 O O . VAL A 1 119 ? 1.940 5.703 11.961 1.00 88.25 119 VAL A O 1
ATOM 930 N N . GLN A 1 120 ? 1.283 7.727 12.701 1.00 88.81 120 GLN A N 1
ATOM 931 C CA . GLN A 1 120 ? 2.371 8.475 12.076 1.00 88.81 120 GLN A CA 1
ATOM 932 C C . GLN A 1 120 ? 3.745 8.019 12.589 1.00 88.81 120 GLN A C 1
ATOM 934 O O . GLN A 1 120 ? 4.631 7.720 11.792 1.00 88.81 120 GLN A O 1
ATOM 939 N N . ALA A 1 121 ? 3.910 7.867 13.907 1.00 91.06 121 ALA A N 1
ATOM 940 C CA . ALA A 1 121 ? 5.161 7.405 14.504 1.00 91.06 121 ALA A CA 1
ATOM 941 C C . ALA A 1 121 ? 5.565 6.001 14.021 1.00 91.06 121 ALA A C 1
ATOM 943 O O . ALA A 1 121 ? 6.741 5.759 13.748 1.00 91.06 121 ALA A O 1
ATOM 944 N N . LYS A 1 122 ? 4.601 5.080 13.864 1.00 88.56 122 LYS A N 1
ATOM 945 C CA . LYS A 1 122 ? 4.855 3.745 13.295 1.00 88.56 122 LYS A CA 1
ATOM 946 C C . LYS A 1 122 ? 5.284 3.821 11.829 1.00 88.56 122 LYS A C 1
ATOM 948 O O . LYS A 1 122 ? 6.235 3.144 11.443 1.00 88.56 122 LYS A O 1
ATOM 953 N N . ALA A 1 123 ? 4.616 4.650 11.027 1.00 85.12 123 ALA A N 1
ATOM 954 C CA . ALA A 1 123 ? 4.971 4.842 9.623 1.00 85.12 123 ALA A CA 1
ATOM 955 C C . ALA A 1 123 ? 6.383 5.432 9.469 1.00 85.12 123 ALA A C 1
ATOM 957 O O . ALA A 1 123 ? 7.162 4.972 8.634 1.00 85.12 123 ALA A O 1
ATOM 958 N N . ASP A 1 124 ? 6.743 6.408 10.304 1.00 87.31 124 ASP A N 1
ATOM 959 C CA . ASP A 1 124 ? 8.061 7.041 10.266 1.00 87.31 124 ASP A CA 1
ATOM 960 C C . ASP A 1 124 ? 9.171 6.112 10.778 1.00 87.31 124 ASP A C 1
ATOM 962 O O . ASP A 1 124 ? 10.270 6.110 10.222 1.00 87.31 124 ASP A O 1
ATOM 966 N N . ALA A 1 125 ? 8.890 5.271 11.780 1.00 87.56 125 ALA A N 1
ATOM 967 C CA . ALA A 1 125 ? 9.819 4.231 12.226 1.00 87.56 125 ALA A CA 1
ATOM 968 C C . ALA A 1 125 ? 10.122 3.224 11.106 1.00 87.56 125 ALA A C 1
ATOM 970 O O . ALA A 1 125 ? 11.287 2.920 10.852 1.00 87.56 125 ALA A O 1
ATOM 971 N N . LEU A 1 126 ? 9.092 2.775 10.381 1.00 80.88 126 LEU A N 1
ATOM 972 C CA . LEU A 1 126 ? 9.255 1.847 9.263 1.00 80.88 126 LEU A CA 1
ATOM 973 C C . LEU A 1 126 ? 10.061 2.475 8.117 1.00 80.88 126 LEU A C 1
ATOM 975 O O . LEU A 1 126 ? 10.969 1.846 7.580 1.00 80.88 126 LEU A O 1
ATOM 979 N N . LYS A 1 127 ? 9.812 3.751 7.794 1.00 81.25 127 LYS A N 1
ATOM 980 C CA . LYS A 1 127 ? 10.617 4.489 6.804 1.00 81.25 127 LYS A CA 1
ATOM 981 C C . LYS A 1 127 ? 12.085 4.603 7.209 1.00 81.25 127 LYS A C 1
ATOM 983 O O . LYS A 1 127 ? 12.958 4.427 6.361 1.00 81.25 127 LYS A O 1
ATOM 988 N N . LYS A 1 128 ? 12.370 4.893 8.484 1.00 84.56 128 LYS A N 1
ATOM 989 C CA . LYS A 1 128 ? 13.751 4.955 8.990 1.00 84.56 128 LYS A CA 1
ATOM 990 C C . LYS A 1 128 ? 14.445 3.604 8.876 1.00 84.56 128 LYS A C 1
ATOM 992 O O . LYS A 1 128 ? 15.557 3.558 8.364 1.00 84.56 128 LYS A O 1
ATOM 997 N N . GLN A 1 129 ? 13.768 2.529 9.269 1.00 78.44 129 GLN A N 1
ATOM 998 C CA . GLN A 1 129 ? 14.304 1.175 9.166 1.00 78.44 129 GLN A CA 1
ATOM 999 C C . GLN A 1 129 ? 14.630 0.801 7.714 1.00 78.44 129 GLN A C 1
ATOM 1001 O O . GLN A 1 129 ? 15.721 0.312 7.443 1.00 78.44 129 GLN A O 1
ATOM 1006 N N . VAL A 1 130 ? 13.730 1.094 6.767 1.00 78.75 130 VAL A N 1
ATOM 1007 C CA . VAL A 1 130 ? 13.981 0.866 5.333 1.00 78.75 130 VAL A CA 1
ATOM 1008 C C . VAL A 1 130 ? 15.179 1.685 4.847 1.00 78.75 130 VAL A C 1
ATOM 1010 O O . VAL A 1 130 ? 16.023 1.171 4.119 1.00 78.75 130 VAL A O 1
ATOM 1013 N N . HIS A 1 131 ? 15.295 2.947 5.264 1.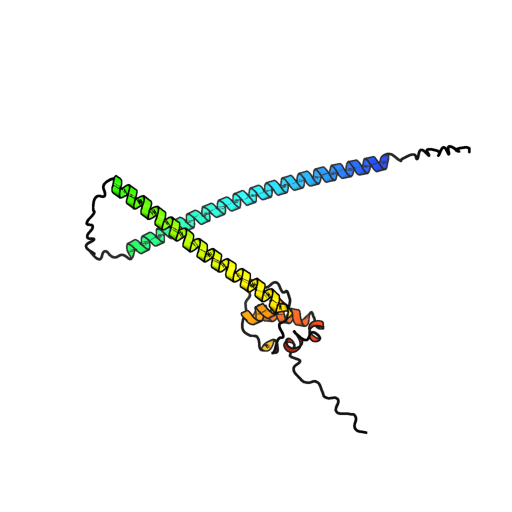00 79.44 131 HIS A N 1
ATOM 1014 C CA . HIS A 1 131 ? 16.416 3.797 4.865 1.00 79.44 131 HIS A CA 1
ATOM 1015 C C . HIS A 1 131 ? 17.762 3.325 5.438 1.00 79.44 131 HIS A C 1
ATOM 1017 O O . HIS A 1 131 ? 18.779 3.410 4.753 1.00 79.44 131 HIS A O 1
ATOM 1023 N N . GLU A 1 132 ? 17.784 2.829 6.676 1.00 80.38 132 GLU A N 1
ATOM 1024 C CA . GLU A 1 132 ? 18.975 2.214 7.273 1.00 80.38 132 GLU A CA 1
ATOM 1025 C C . GLU A 1 132 ? 19.345 0.908 6.570 1.00 80.38 132 GLU A C 1
ATOM 1027 O O . GLU A 1 132 ? 20.513 0.704 6.254 1.00 80.38 132 GLU A O 1
ATOM 1032 N N . TRP A 1 133 ? 18.357 0.074 6.252 1.00 76.25 133 TRP A N 1
ATOM 1033 C CA . TRP A 1 133 ? 18.560 -1.177 5.528 1.00 76.25 133 TRP A CA 1
ATOM 1034 C C . TRP A 1 133 ? 19.145 -0.954 4.128 1.00 76.25 133 TRP A C 1
ATOM 1036 O O . TRP A 1 133 ? 20.127 -1.591 3.767 1.00 76.25 133 TRP A O 1
ATOM 1046 N N . ILE A 1 134 ? 18.653 0.037 3.375 1.00 76.00 134 ILE A N 1
ATOM 1047 C CA . ILE A 1 134 ? 19.228 0.396 2.065 1.00 76.00 134 ILE A CA 1
ATOM 1048 C C . ILE A 1 134 ? 20.719 0.759 2.184 1.00 76.00 134 ILE A C 1
ATOM 1050 O O . ILE A 1 134 ? 21.503 0.417 1.307 1.00 76.00 134 ILE A O 1
ATOM 1054 N N . LYS A 1 135 ? 21.139 1.420 3.271 1.00 77.56 135 LYS A N 1
ATOM 1055 C CA . LYS A 1 135 ? 22.554 1.782 3.477 1.00 77.56 135 LYS A CA 1
ATOM 1056 C C . LYS A 1 135 ? 23.442 0.587 3.808 1.00 77.56 135 LYS A C 1
ATOM 1058 O O . LYS A 1 135 ? 24.640 0.647 3.551 1.00 77.56 135 LYS A O 1
ATOM 1063 N N . THR A 1 136 ? 22.896 -0.456 4.429 1.00 75.88 136 THR A N 1
ATOM 1064 C CA . THR A 1 136 ? 23.678 -1.621 4.862 1.00 75.88 136 THR A CA 1
ATOM 1065 C C . THR A 1 136 ? 23.751 -2.712 3.802 1.00 75.88 136 THR A C 1
ATOM 1067 O O . THR A 1 136 ? 24.736 -3.454 3.796 1.00 75.88 136 THR A O 1
ATOM 1070 N N . VAL A 1 137 ? 22.774 -2.778 2.891 1.00 71.44 137 VAL A N 1
ATOM 1071 C CA . VAL A 1 137 ? 22.703 -3.756 1.792 1.00 71.44 137 VAL A CA 1
ATOM 1072 C C . VAL A 1 137 ? 23.998 -3.800 0.970 1.00 71.44 137 VAL A C 1
ATOM 1074 O O . VAL A 1 137 ? 24.539 -4.886 0.771 1.00 71.44 137 VAL A O 1
ATOM 1077 N N . ASP A 1 138 ? 24.576 -2.647 0.620 1.00 70.25 138 ASP A N 1
ATOM 1078 C CA 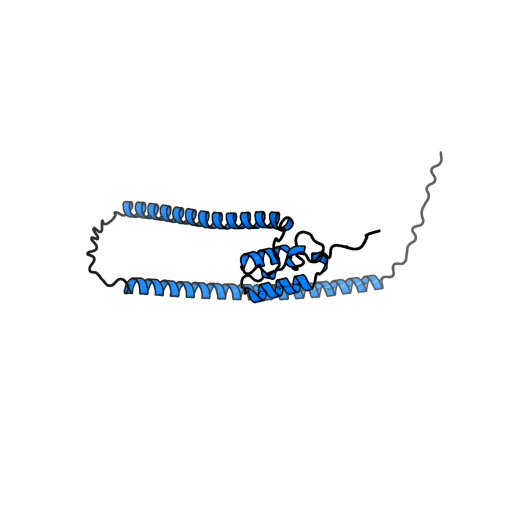. ASP A 1 138 ? 25.817 -2.572 -0.178 1.00 70.25 138 ASP A CA 1
ATOM 1079 C C . ASP A 1 138 ? 27.069 -3.088 0.558 1.00 70.25 138 ASP A C 1
ATOM 1081 O O . ASP A 1 138 ? 28.105 -3.333 -0.055 1.00 70.25 138 ASP A O 1
ATOM 1085 N N . THR A 1 139 ? 26.996 -3.261 1.880 1.00 79.38 139 THR A N 1
ATOM 1086 C CA . THR A 1 139 ? 28.117 -3.737 2.716 1.00 79.38 139 THR A CA 1
ATOM 1087 C C . THR A 1 139 ? 27.921 -5.161 3.232 1.00 79.38 139 THR A C 1
ATOM 1089 O O . THR A 1 139 ? 28.758 -5.684 3.976 1.00 79.38 139 THR A O 1
ATOM 1092 N N . TRP A 1 140 ? 26.806 -5.805 2.880 1.00 83.12 140 TRP A N 1
ATOM 1093 C CA . TRP A 1 140 ? 26.440 -7.096 3.442 1.00 83.12 140 TRP A CA 1
ATOM 1094 C C . TRP A 1 140 ? 27.234 -8.233 2.789 1.00 83.12 140 TRP A C 1
ATOM 1096 O O . TRP A 1 140 ? 27.100 -8.513 1.602 1.00 83.12 140 TRP A O 1
ATOM 1106 N N . ILE A 1 141 ? 28.032 -8.952 3.583 1.00 89.00 141 ILE A N 1
ATOM 1107 C CA . ILE A 1 141 ? 28.755 -10.151 3.132 1.00 89.00 141 ILE A CA 1
ATOM 1108 C C . ILE A 1 141 ? 27.996 -11.398 3.586 1.00 89.00 141 ILE A C 1
ATOM 1110 O O . ILE A 1 141 ? 27.892 -11.682 4.786 1.00 89.00 141 ILE A O 1
ATOM 1114 N N . PHE A 1 142 ? 27.508 -12.192 2.632 1.00 91.50 142 PHE A N 1
ATOM 1115 C CA . PHE A 1 142 ? 26.822 -13.445 2.935 1.00 91.50 142 PHE A CA 1
ATOM 1116 C C . PHE A 1 142 ? 27.811 -14.494 3.451 1.00 91.50 142 PHE A C 1
ATOM 1118 O O . PHE A 1 142 ? 28.863 -14.746 2.864 1.00 91.50 142 PHE A O 1
ATOM 1125 N N . LYS A 1 143 ? 27.497 -15.113 4.595 1.00 90.94 143 LYS A N 1
ATOM 1126 C CA . LYS A 1 143 ? 28.414 -16.035 5.291 1.00 90.94 143 LYS A CA 1
ATOM 1127 C C . LYS A 1 143 ? 28.255 -17.493 4.872 1.00 90.94 143 LYS A C 1
ATOM 1129 O O . LYS A 1 143 ? 29.209 -18.256 5.048 1.00 90.94 143 LYS A O 1
ATOM 1134 N N . PHE A 1 144 ? 27.092 -17.861 4.342 1.00 93.69 144 PHE A N 1
ATOM 1135 C CA . PHE A 1 144 ? 26.707 -19.236 4.024 1.00 93.69 144 PHE A CA 1
ATOM 1136 C C . PHE A 1 144 ? 26.316 -19.380 2.548 1.00 93.69 144 PHE A C 1
ATOM 1138 O O . PHE A 1 144 ? 26.151 -18.383 1.845 1.00 93.69 144 PHE A O 1
ATOM 1145 N N . SER A 1 145 ? 26.181 -20.621 2.075 1.00 94.69 145 SER A N 1
ATOM 1146 C CA . SER A 1 145 ? 25.612 -20.886 0.751 1.00 94.69 145 SER A CA 1
ATOM 1147 C C . SER A 1 145 ? 24.117 -20.605 0.726 1.00 94.69 145 SER A C 1
ATOM 1149 O O . SER A 1 145 ? 23.447 -20.660 1.757 1.00 94.69 145 SER A O 1
AT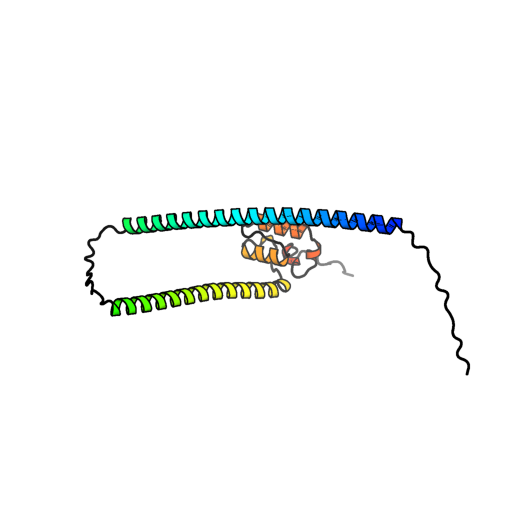OM 1151 N N . PHE A 1 146 ? 23.587 -20.354 -0.469 1.00 95.19 146 PHE A N 1
ATOM 1152 C CA . PHE A 1 146 ? 22.185 -20.008 -0.675 1.00 95.19 146 PHE A CA 1
ATOM 1153 C C . PHE A 1 146 ? 21.226 -21.040 -0.054 1.00 95.19 146 PHE A C 1
ATOM 1155 O O . PHE A 1 146 ? 20.250 -20.673 0.586 1.00 95.19 146 PHE A O 1
ATOM 1162 N N . SER A 1 147 ? 21.582 -22.327 -0.107 1.00 93.75 147 SER A N 1
ATOM 1163 C CA . SER A 1 147 ? 20.819 -23.431 0.495 1.00 93.75 147 SER A CA 1
ATOM 1164 C C . SER A 1 147 ? 20.634 -23.356 2.018 1.00 93.75 147 SER A C 1
ATOM 1166 O O . SER A 1 147 ? 19.785 -24.066 2.550 1.00 93.75 147 SER A O 1
ATOM 1168 N N . HIS A 1 148 ? 21.438 -22.566 2.738 1.00 94.69 148 HIS A N 1
ATOM 1169 C CA . HIS A 1 148 ? 21.288 -22.389 4.188 1.00 94.69 148 HIS A CA 1
ATOM 1170 C C . HIS A 1 148 ? 20.223 -21.353 4.562 1.00 94.69 148 HIS A C 1
ATOM 1172 O O . HIS A 1 148 ? 19.748 -21.362 5.699 1.00 94.69 148 HIS A O 1
ATOM 1178 N N . TYR A 1 149 ? 19.828 -20.485 3.631 1.00 95.44 149 TYR A N 1
ATOM 1179 C CA . TYR A 1 149 ? 18.847 -19.434 3.874 1.00 95.44 149 TYR A CA 1
ATOM 1180 C C . TYR A 1 149 ? 17.442 -19.970 3.598 1.00 95.44 149 TYR A C 1
ATOM 1182 O O . TYR A 1 149 ? 17.023 -20.141 2.456 1.00 95.44 149 TYR A O 1
ATOM 1190 N N . THR A 1 150 ? 16.720 -20.287 4.671 1.00 94.38 150 THR A N 1
ATOM 1191 C CA . THR A 1 150 ? 15.365 -20.869 4.607 1.00 94.38 150 THR A CA 1
ATOM 1192 C C . THR A 1 150 ? 14.288 -19.936 5.153 1.00 94.38 150 THR A C 1
ATOM 1194 O O . THR A 1 150 ? 13.100 -20.129 4.873 1.00 94.38 150 THR A O 1
ATOM 1197 N N . GLN A 1 151 ? 14.689 -18.919 5.920 1.00 95.75 151 GLN A N 1
ATOM 1198 C CA . GLN A 1 151 ? 13.778 -17.923 6.467 1.00 95.75 151 GLN A CA 1
ATOM 1199 C C . GLN A 1 151 ? 13.357 -16.943 5.373 1.00 95.75 151 GLN A C 1
ATOM 1201 O O . GLN A 1 151 ? 14.142 -16.595 4.494 1.00 95.75 151 GLN A O 1
ATOM 1206 N N . LYS A 1 152 ? 12.093 -16.508 5.417 1.00 94.00 152 LYS A N 1
ATOM 1207 C CA . LYS A 1 152 ? 11.546 -15.606 4.397 1.00 94.00 152 LYS A CA 1
ATOM 1208 C C . LYS A 1 152 ? 12.286 -14.268 4.382 1.00 94.00 152 LYS A C 1
ATOM 1210 O O . LYS A 1 152 ? 12.572 -13.769 3.301 1.00 94.00 152 LYS A O 1
ATOM 1215 N N . ASP A 1 153 ? 12.601 -13.736 5.557 1.00 91.69 153 ASP A N 1
ATOM 1216 C CA . ASP A 1 153 ? 13.235 -12.424 5.699 1.00 91.69 153 ASP A CA 1
ATOM 1217 C C . ASP A 1 153 ? 14.646 -12.426 5.093 1.00 91.69 153 ASP A C 1
ATOM 1219 O O . ASP A 1 153 ? 14.935 -11.589 4.245 1.00 91.69 153 ASP A O 1
ATOM 1223 N N . ASP A 1 154 ? 15.456 -13.455 5.372 1.00 93.31 154 ASP A N 1
ATOM 1224 C CA . ASP A 1 154 ? 16.776 -13.627 4.745 1.00 93.31 154 ASP A CA 1
ATOM 1225 C C . ASP A 1 154 ? 16.696 -13.703 3.208 1.00 93.31 154 ASP A C 1
ATOM 1227 O O . ASP A 1 154 ? 17.545 -13.173 2.493 1.00 93.31 154 ASP A O 1
ATOM 1231 N N . LEU A 1 155 ? 15.680 -14.392 2.676 1.00 95.50 155 LEU A N 1
ATOM 1232 C CA . LEU A 1 155 ? 15.478 -14.502 1.231 1.00 95.50 155 LEU A CA 1
ATOM 1233 C C . LEU A 1 155 ? 15.052 -13.162 0.618 1.00 95.50 155 LEU A C 1
ATOM 1235 O O . LEU A 1 155 ? 15.472 -12.846 -0.494 1.00 95.50 155 LEU A O 1
ATOM 1239 N N . LEU A 1 156 ? 14.237 -12.372 1.322 1.00 93.50 156 LEU A N 1
ATOM 1240 C CA . LEU A 1 156 ? 13.876 -11.020 0.895 1.00 93.50 156 LEU A CA 1
ATOM 1241 C C . LEU A 1 156 ? 15.094 -10.094 0.904 1.00 93.50 156 LEU A C 1
ATOM 1243 O O . LEU A 1 156 ? 15.268 -9.345 -0.054 1.00 93.50 156 LEU A O 1
ATOM 1247 N N . ASP A 1 157 ? 15.960 -10.206 1.912 1.00 91.50 157 ASP A N 1
ATOM 1248 C CA . ASP A 1 157 ? 17.225 -9.472 1.979 1.00 91.50 157 ASP A CA 1
ATOM 1249 C C . ASP A 1 157 ? 18.133 -9.816 0.793 1.00 91.50 157 ASP A C 1
ATOM 1251 O O . ASP A 1 157 ? 18.593 -8.923 0.085 1.00 91.50 157 ASP A O 1
ATOM 1255 N N . ILE A 1 158 ? 18.320 -11.107 0.493 1.00 93.94 158 ILE A N 1
ATOM 1256 C CA . ILE A 1 158 ? 19.104 -11.545 -0.675 1.00 93.94 158 ILE A CA 1
ATOM 1257 C C . ILE A 1 158 ? 18.493 -11.016 -1.981 1.00 93.94 158 ILE A C 1
ATOM 1259 O O . ILE A 1 158 ? 19.211 -10.523 -2.852 1.00 93.94 158 ILE A O 1
ATOM 1263 N N . ALA A 1 159 ? 17.168 -11.105 -2.132 1.00 94.38 159 ALA A N 1
ATOM 1264 C CA . ALA A 1 159 ? 16.482 -10.612 -3.321 1.00 94.38 159 ALA A CA 1
ATOM 1265 C C . ALA A 1 159 ? 16.642 -9.093 -3.486 1.00 94.38 159 ALA A C 1
ATOM 1267 O O . ALA A 1 159 ? 16.848 -8.615 -4.603 1.00 94.38 159 ALA A O 1
ATOM 1268 N N . ALA A 1 160 ? 16.603 -8.347 -2.384 1.00 91.12 160 ALA A N 1
ATOM 1269 C CA . ALA A 1 160 ? 16.813 -6.910 -2.377 1.00 91.12 160 ALA A CA 1
ATOM 1270 C C . ALA A 1 160 ? 18.254 -6.523 -2.722 1.00 91.12 160 ALA A C 1
ATOM 1272 O O . ALA A 1 160 ? 18.441 -5.613 -3.526 1.00 91.12 160 ALA A O 1
ATOM 1273 N N . CYS A 1 161 ? 19.260 -7.253 -2.220 1.00 90.75 161 CYS A N 1
ATOM 1274 C CA . CYS A 1 161 ? 20.657 -7.066 -2.631 1.00 90.75 161 CYS A CA 1
ATOM 1275 C C . CYS A 1 161 ? 20.850 -7.275 -4.142 1.00 90.75 161 CYS A C 1
ATOM 1277 O O . CYS A 1 161 ? 21.690 -6.628 -4.760 1.00 90.75 161 CYS A O 1
ATOM 1279 N N . PHE A 1 162 ? 20.054 -8.152 -4.759 1.00 91.38 162 PHE A N 1
ATOM 1280 C CA . PHE A 1 162 ? 20.039 -8.342 -6.212 1.00 91.38 162 PHE A CA 1
ATOM 1281 C C . PHE A 1 162 ? 19.173 -7.327 -6.975 1.00 91.38 162 PHE A C 1
ATOM 1283 O O . PHE A 1 162 ? 19.117 -7.375 -8.206 1.00 91.38 162 PHE A O 1
ATOM 1290 N N . GLY A 1 163 ? 18.493 -6.412 -6.277 1.00 89.94 163 GLY A N 1
ATOM 1291 C CA . GLY A 1 163 ? 17.568 -5.449 -6.876 1.00 89.94 163 GLY A CA 1
ATOM 1292 C C . GLY A 1 163 ? 16.334 -6.107 -7.501 1.00 89.94 163 GLY A C 1
ATOM 1293 O O . GLY A 1 163 ? 15.761 -5.572 -8.451 1.00 89.94 163 GLY A O 1
ATOM 1294 N N . LEU A 1 164 ? 15.939 -7.290 -7.020 1.00 92.75 164 LEU A N 1
ATOM 1295 C CA . LEU A 1 164 ? 14.770 -8.005 -7.521 1.00 92.75 164 LEU A CA 1
ATOM 1296 C C . LEU A 1 164 ? 13.487 -7.382 -6.971 1.00 92.75 164 LEU A C 1
ATOM 1298 O O . LEU A 1 164 ? 13.332 -7.188 -5.767 1.00 92.75 164 LEU A O 1
ATOM 1302 N N . ASN A 1 165 ? 12.523 -7.129 -7.855 1.00 92.50 165 ASN A N 1
ATOM 1303 C CA . ASN A 1 165 ? 11.193 -6.696 -7.446 1.00 92.50 165 ASN A CA 1
ATOM 1304 C C . ASN A 1 165 ? 10.365 -7.913 -7.005 1.00 92.50 165 ASN A C 1
ATOM 1306 O O . ASN A 1 165 ? 9.915 -8.703 -7.838 1.00 92.50 165 ASN A O 1
ATOM 1310 N N . VAL A 1 166 ? 10.197 -8.080 -5.694 1.00 92.94 166 VAL A N 1
ATOM 1311 C CA . VAL A 1 166 ? 9.506 -9.230 -5.104 1.00 92.94 166 VAL A CA 1
ATOM 1312 C C . VAL A 1 166 ? 8.052 -8.874 -4.770 1.00 92.94 166 VAL A C 1
ATOM 1314 O O . VAL A 1 166 ? 7.813 -7.923 -4.026 1.00 92.94 166 VAL A O 1
ATOM 1317 N N . PRO A 1 167 ? 7.057 -9.651 -5.238 1.00 91.56 167 PRO A N 1
ATOM 1318 C CA . PRO A 1 167 ? 5.667 -9.465 -4.832 1.00 91.56 167 PRO A CA 1
ATOM 1319 C C . PRO A 1 167 ? 5.471 -9.674 -3.324 1.00 91.56 167 PRO A C 1
ATOM 1321 O O . PRO A 1 167 ? 5.928 -10.671 -2.765 1.00 91.56 167 PRO A O 1
ATOM 1324 N N . GLU A 1 168 ? 4.683 -8.811 -2.679 1.00 88.44 168 GLU A N 1
ATOM 1325 C CA . GLU A 1 168 ? 4.417 -8.843 -1.226 1.00 88.44 168 GLU A CA 1
ATOM 1326 C C . GLU A 1 168 ? 3.920 -10.219 -0.725 1.00 88.44 168 GLU A C 1
ATOM 1328 O O . GLU A 1 168 ? 4.258 -10.683 0.369 1.00 88.44 168 GLU A O 1
ATOM 1333 N N . LYS A 1 169 ? 3.152 -10.926 -1.564 1.00 92.62 169 LYS A N 1
ATOM 1334 C CA . LYS A 1 169 ? 2.522 -12.218 -1.246 1.00 92.62 169 LYS A CA 1
ATOM 1335 C C . LYS A 1 169 ? 3.258 -13.441 -1.807 1.00 92.62 169 LYS A C 1
ATOM 1337 O O . LYS A 1 169 ? 2.657 -14.512 -1.891 1.00 92.62 169 LYS A O 1
ATOM 1342 N N . ILE A 1 170 ? 4.531 -13.320 -2.191 1.00 94.44 170 ILE A N 1
ATOM 1343 C CA . ILE A 1 170 ? 5.293 -14.474 -2.686 1.00 94.44 170 ILE A CA 1
ATOM 1344 C C . ILE A 1 170 ? 5.466 -15.543 -1.592 1.00 94.44 170 ILE A C 1
ATOM 1346 O O . ILE A 1 170 ? 5.651 -15.231 -0.405 1.00 94.44 170 ILE A O 1
ATOM 1350 N N . LYS A 1 171 ? 5.397 -16.818 -1.991 1.00 96.00 171 LYS A N 1
ATOM 1351 C CA . LYS A 1 171 ? 5.698 -17.959 -1.119 1.00 96.00 171 LYS A CA 1
ATOM 1352 C C . LYS A 1 171 ? 7.203 -18.239 -1.135 1.00 96.00 171 LYS A C 1
ATOM 1354 O O . LYS A 1 171 ? 7.860 -18.056 -2.154 1.00 96.00 171 LYS A O 1
ATOM 1359 N N . ASN A 1 172 ? 7.742 -18.753 -0.029 1.00 95.00 172 ASN A N 1
ATOM 1360 C CA . ASN A 1 172 ? 9.171 -19.066 0.107 1.00 95.00 172 ASN A CA 1
ATOM 1361 C C . ASN A 1 172 ? 9.769 -19.927 -1.027 1.00 95.00 172 ASN A C 1
ATOM 1363 O O . ASN A 1 172 ? 10.840 -19.556 -1.500 1.00 95.00 172 ASN A O 1
ATOM 1367 N N . PRO A 1 173 ? 9.147 -21.032 -1.497 1.00 96.06 173 PRO A N 1
ATOM 1368 C CA . PRO A 1 173 ? 9.730 -21.822 -2.586 1.00 96.06 173 PRO A CA 1
ATOM 1369 C C . PRO A 1 173 ? 9.838 -21.032 -3.896 1.00 96.06 173 PRO A C 1
ATOM 1371 O O . PRO A 1 173 ? 10.846 -21.144 -4.589 1.00 96.06 173 PRO A O 1
ATOM 1374 N N . ASP A 1 174 ? 8.845 -20.193 -4.197 1.00 96.94 174 ASP A N 1
ATOM 1375 C CA . ASP A 1 174 ? 8.832 -19.365 -5.405 1.00 96.94 174 ASP A CA 1
ATOM 1376 C C . ASP A 1 174 ? 9.897 -18.264 -5.319 1.00 96.94 174 ASP A C 1
ATOM 1378 O O . ASP A 1 174 ? 10.619 -18.016 -6.283 1.00 96.94 174 ASP A O 1
ATOM 1382 N N . LEU A 1 175 ? 10.057 -17.651 -4.140 1.00 96.81 175 LEU A N 1
ATOM 1383 C CA . LEU A 1 175 ? 11.111 -16.668 -3.879 1.00 96.81 175 LEU A CA 1
ATOM 1384 C C . LEU A 1 175 ? 12.505 -17.295 -4.003 1.00 96.81 175 LEU A C 1
ATOM 1386 O O . LEU A 1 175 ? 13.391 -16.732 -4.642 1.00 96.81 175 LEU A O 1
ATOM 1390 N N . HIS A 1 176 ? 12.686 -18.494 -3.455 1.00 96.94 176 HIS A N 1
ATOM 1391 C CA . HIS A 1 176 ? 13.942 -19.225 -3.560 1.00 96.94 176 HIS A CA 1
ATOM 1392 C C . HIS A 1 176 ? 14.267 -19.586 -5.022 1.00 96.94 176 HIS A C 1
ATOM 1394 O O . HIS A 1 176 ? 15.416 -19.474 -5.449 1.00 96.94 176 HIS A O 1
ATOM 1400 N N . ALA A 1 177 ? 13.269 -19.997 -5.810 1.00 96.62 177 ALA A N 1
ATOM 1401 C CA . ALA A 1 177 ? 13.435 -20.271 -7.237 1.00 96.62 177 ALA A CA 1
ATOM 1402 C C . ALA A 1 177 ? 13.784 -19.004 -8.035 1.00 96.62 177 ALA A C 1
ATOM 1404 O O . ALA A 1 177 ? 14.681 -19.045 -8.875 1.00 96.62 177 ALA A O 1
ATOM 1405 N N . LEU A 1 178 ? 13.130 -17.877 -7.738 1.00 97.38 178 LEU A N 1
ATOM 1406 C CA . LEU A 1 178 ? 13.385 -16.582 -8.370 1.00 97.38 178 LEU A CA 1
ATOM 1407 C C . LEU A 1 178 ? 14.827 -16.107 -8.141 1.00 97.38 178 LEU A C 1
ATOM 1409 O O . LEU A 1 178 ? 15.517 -15.740 -9.092 1.00 97.38 178 LEU A O 1
ATOM 1413 N N . ILE A 1 179 ? 15.292 -16.156 -6.891 1.00 96.75 179 ILE A N 1
ATOM 1414 C CA . ILE A 1 179 ? 16.662 -15.775 -6.528 1.00 96.75 179 ILE A CA 1
ATOM 1415 C C . ILE A 1 179 ? 17.668 -16.700 -7.213 1.00 96.75 179 ILE A C 1
ATOM 1417 O O . ILE A 1 179 ? 18.635 -16.225 -7.806 1.00 96.75 179 ILE A O 1
ATOM 1421 N N . LYS A 1 180 ? 17.417 -18.014 -7.198 1.00 96.00 180 LYS A N 1
ATOM 1422 C CA . LYS A 1 180 ? 18.284 -18.986 -7.870 1.00 96.00 180 LYS A CA 1
ATOM 1423 C C . LYS A 1 180 ? 18.386 -18.719 -9.371 1.00 96.00 180 LYS A C 1
ATOM 1425 O O . LYS A 1 180 ? 19.487 -18.665 -9.900 1.00 96.00 180 LYS A O 1
ATOM 1430 N N . MET A 1 181 ? 17.254 -18.490 -10.034 1.00 97.12 181 MET A N 1
ATOM 1431 C CA . MET A 1 181 ? 17.216 -18.147 -11.456 1.00 97.12 181 MET A CA 1
ATOM 1432 C C . MET A 1 181 ? 18.030 -16.879 -11.749 1.00 97.12 181 MET A C 1
ATOM 1434 O O . MET A 1 181 ? 18.731 -16.822 -12.756 1.00 97.12 181 MET A O 1
ATOM 1438 N N . HIS A 1 182 ? 17.983 -15.880 -10.861 1.00 96.50 182 HIS A N 1
ATOM 1439 C CA . HIS A 1 182 ? 18.807 -14.682 -10.999 1.00 96.50 182 HIS A CA 1
ATOM 1440 C C . HIS A 1 182 ? 20.304 -14.985 -10.875 1.00 96.50 182 HIS A C 1
ATOM 1442 O O . HIS A 1 182 ? 21.082 -14.558 -11.728 1.00 96.50 182 HIS A O 1
ATOM 1448 N N . MET A 1 183 ? 20.695 -15.749 -9.852 1.00 95.25 183 MET A N 1
ATOM 1449 C CA . MET A 1 183 ? 22.081 -16.181 -9.649 1.00 95.25 183 MET A CA 1
ATOM 1450 C C . MET A 1 183 ? 22.608 -16.970 -10.855 1.00 95.25 183 MET A C 1
ATOM 1452 O O . MET A 1 183 ? 23.714 -16.707 -11.316 1.00 95.25 183 MET A O 1
ATOM 1456 N N . ASP A 1 184 ? 21.798 -17.874 -11.410 1.00 94.62 184 ASP A N 1
ATOM 1457 C CA . ASP A 1 184 ? 22.152 -18.669 -12.591 1.00 94.62 184 ASP A CA 1
ATOM 1458 C C . ASP A 1 184 ? 22.291 -17.790 -13.853 1.00 94.62 184 ASP A C 1
ATOM 1460 O O . ASP A 1 184 ? 23.123 -18.066 -14.716 1.00 94.62 184 ASP A O 1
ATOM 1464 N N . SER A 1 185 ? 21.514 -16.703 -13.959 1.00 96.50 185 SER A N 1
ATOM 1465 C CA . SER A 1 185 ? 21.578 -15.757 -15.086 1.00 96.50 185 SER A CA 1
ATOM 1466 C C . SER A 1 185 ? 22.763 -14.784 -15.037 1.00 96.50 185 SER A C 1
ATOM 1468 O O . SER A 1 185 ? 23.092 -14.177 -16.056 1.00 96.50 185 SER A O 1
ATOM 1470 N N . LYS A 1 186 ? 23.397 -14.617 -13.869 1.00 93.50 186 LYS A N 1
ATOM 1471 C CA . LYS A 1 186 ? 24.489 -13.661 -13.639 1.00 93.50 186 LYS A CA 1
ATOM 1472 C C . LYS A 1 186 ? 25.689 -14.341 -12.974 1.00 93.50 186 LYS A C 1
ATOM 1474 O O . LYS A 1 186 ? 25.935 -14.126 -11.783 1.00 93.50 186 LYS A O 1
ATOM 1479 N N . PRO A 1 187 ? 26.465 -15.134 -13.733 1.00 90.88 187 PRO A N 1
ATOM 1480 C CA . PRO A 1 187 ? 27.647 -15.800 -13.197 1.00 90.88 187 PRO A CA 1
ATOM 1481 C C . PRO A 1 187 ? 28.718 -14.811 -12.719 1.00 90.88 187 PRO A C 1
ATOM 1483 O O . PRO A 1 187 ? 29.481 -15.158 -11.828 1.00 90.88 187 PRO A O 1
ATOM 1486 N N . ASP A 1 188 ? 28.740 -13.574 -13.221 1.00 91.69 188 ASP A N 1
ATOM 1487 C CA . ASP A 1 188 ? 29.703 -12.535 -12.816 1.00 91.69 188 ASP A CA 1
ATOM 1488 C C . ASP A 1 188 ? 29.647 -12.216 -11.308 1.00 91.69 188 ASP A C 1
ATOM 1490 O O . ASP A 1 188 ? 30.635 -11.794 -10.711 1.00 91.69 188 ASP A O 1
ATOM 1494 N N . LEU A 1 189 ? 28.509 -12.486 -10.652 1.00 89.44 189 LEU A N 1
ATOM 1495 C CA . LEU A 1 189 ? 28.353 -12.347 -9.199 1.00 89.44 189 LEU A CA 1
ATOM 1496 C C . LEU A 1 189 ? 29.226 -13.337 -8.402 1.00 89.44 189 LEU A C 1
ATOM 1498 O O . LEU A 1 189 ? 29.375 -13.183 -7.191 1.00 89.44 189 LEU A O 1
ATOM 1502 N N . LEU A 1 190 ? 29.803 -14.352 -9.053 1.00 88.62 190 LEU A N 1
ATOM 1503 C CA . LEU A 1 190 ? 30.748 -15.290 -8.441 1.00 88.62 190 LEU A CA 1
ATOM 1504 C C . LEU A 1 190 ? 32.056 -14.618 -8.013 1.00 88.62 190 LEU A C 1
ATOM 1506 O O . LEU A 1 190 ? 32.657 -15.042 -7.020 1.00 88.62 190 LEU A O 1
ATOM 1510 N N . ASP A 1 191 ? 32.487 -13.601 -8.759 1.00 87.69 191 ASP A N 1
ATOM 1511 C CA . ASP A 1 191 ? 33.742 -12.889 -8.513 1.00 87.69 191 ASP A CA 1
ATOM 1512 C C . ASP A 1 191 ? 33.591 -11.798 -7.442 1.00 87.69 191 ASP A C 1
ATOM 1514 O O . ASP A 1 191 ? 34.580 -11.360 -6.848 1.00 87.69 191 ASP A O 1
ATOM 1518 N N . ASP A 1 192 ? 32.354 -11.409 -7.128 1.00 90.06 192 ASP A N 1
ATOM 1519 C CA . ASP A 1 192 ? 32.053 -10.453 -6.070 1.00 90.06 192 ASP A CA 1
ATOM 1520 C C . ASP A 1 192 ? 32.214 -11.091 -4.679 1.00 90.06 192 ASP A C 1
ATOM 1522 O O . ASP A 1 192 ? 31.595 -12.106 -4.337 1.00 90.06 192 ASP A O 1
ATOM 1526 N N . ILE A 1 193 ? 33.032 -10.458 -3.834 1.00 88.62 193 ILE A N 1
ATOM 1527 C CA . ILE A 1 193 ? 33.318 -10.905 -2.467 1.00 88.62 193 ILE A CA 1
ATOM 1528 C C . ILE A 1 193 ? 32.058 -11.056 -1.603 1.00 88.62 193 ILE A C 1
ATOM 1530 O O . ILE A 1 193 ? 32.046 -11.902 -0.704 1.00 88.62 193 ILE A O 1
ATOM 1534 N N . HIS A 1 194 ? 31.009 -10.273 -1.870 1.00 89.06 194 HIS A N 1
ATOM 1535 C CA . HIS A 1 194 ? 29.782 -10.255 -1.076 1.00 89.06 194 HIS A CA 1
ATOM 1536 C C . HIS A 1 194 ? 28.915 -11.482 -1.363 1.00 89.06 194 HIS A C 1
ATOM 1538 O O . HIS A 1 194 ? 28.367 -12.086 -0.437 1.00 89.06 194 HIS A O 1
ATOM 1544 N N . PHE A 1 195 ? 28.846 -11.897 -2.632 1.00 92.25 195 PHE A N 1
ATOM 1545 C CA . PHE A 1 195 ? 27.941 -12.946 -3.109 1.00 92.25 195 PHE A CA 1
ATOM 1546 C C . PHE A 1 195 ? 28.625 -14.297 -3.324 1.00 92.25 195 PHE A C 1
ATOM 1548 O O . PHE A 1 195 ? 27.950 -15.326 -3.310 1.00 92.25 195 PHE A O 1
ATOM 1555 N N . ARG A 1 196 ? 29.958 -14.342 -3.437 1.00 91.00 196 ARG A N 1
ATOM 1556 C CA . ARG A 1 196 ? 30.734 -15.564 -3.714 1.00 91.00 196 ARG A CA 1
ATOM 1557 C C . ARG A 1 196 ? 30.342 -16.769 -2.857 1.00 91.00 196 ARG A C 1
ATOM 1559 O O . ARG A 1 196 ? 30.291 -17.899 -3.347 1.00 91.00 196 ARG A O 1
ATOM 1566 N N . LYS A 1 197 ? 30.071 -16.559 -1.564 1.00 91.75 197 LYS A N 1
ATOM 1567 C CA . LYS A 1 197 ? 29.684 -17.650 -0.657 1.00 91.75 197 LYS A CA 1
ATOM 1568 C C . LYS A 1 197 ? 28.290 -18.209 -0.940 1.00 91.75 197 LYS A C 1
ATOM 1570 O O . LYS A 1 197 ? 28.114 -19.413 -0.758 1.00 91.75 197 LYS A O 1
ATOM 1575 N N . LEU A 1 198 ? 27.346 -17.400 -1.436 1.00 93.44 198 LEU A N 1
ATOM 1576 C CA . LEU A 1 198 ? 25.990 -17.851 -1.774 1.00 93.44 198 LEU A CA 1
ATOM 1577 C C . LEU A 1 198 ? 26.008 -18.959 -2.827 1.00 93.44 198 LEU A C 1
ATOM 1579 O O . LEU A 1 198 ? 25.250 -19.920 -2.714 1.00 93.44 198 LEU A O 1
ATOM 1583 N N . PHE A 1 199 ? 26.928 -18.891 -3.787 1.00 92.31 199 PHE A N 1
ATOM 1584 C CA . PHE A 1 199 ? 27.086 -19.908 -4.828 1.00 92.31 199 PHE A CA 1
ATOM 1585 C C . PHE A 1 199 ? 27.638 -21.250 -4.320 1.00 92.31 199 PHE A C 1
ATOM 1587 O O . PHE A 1 199 ? 27.820 -22.184 -5.096 1.00 92.31 199 PHE A O 1
ATOM 1594 N N . GLY A 1 200 ? 27.923 -21.383 -3.020 1.00 83.94 200 GLY A N 1
ATOM 1595 C CA . GLY A 1 200 ? 28.400 -22.640 -2.443 1.00 83.94 200 GLY A CA 1
ATOM 1596 C C . GLY A 1 200 ? 29.847 -22.974 -2.803 1.00 83.94 200 GLY A C 1
ATOM 1597 O O . GLY A 1 200 ? 30.308 -24.077 -2.516 1.00 83.94 200 GLY A O 1
ATOM 1598 N N . LEU A 1 201 ? 30.604 -22.017 -3.349 1.00 68.19 201 LEU A N 1
ATOM 1599 C CA . LEU A 1 201 ? 32.046 -22.135 -3.579 1.00 68.19 201 LEU A CA 1
ATOM 1600 C C . LEU A 1 201 ? 32.843 -21.976 -2.274 1.00 68.19 201 LEU A C 1
ATOM 1602 O O . LEU A 1 201 ? 33.814 -21.226 -2.190 1.00 68.19 201 LEU A O 1
ATOM 1606 N N . CYS A 1 202 ? 32.444 -22.688 -1.223 1.00 52.75 202 CYS A N 1
ATOM 1607 C CA . CYS A 1 202 ? 33.222 -22.771 0.000 1.00 52.75 202 CYS A CA 1
ATOM 1608 C C . CYS A 1 202 ? 34.229 -23.927 -0.128 1.00 52.75 202 CYS A C 1
ATOM 1610 O O . CYS A 1 202 ? 33.945 -25.066 0.222 1.00 52.75 202 CYS A O 1
ATOM 1612 N N . GLY A 1 203 ? 35.425 -23.625 -0.642 1.00 55.03 203 GLY A N 1
ATOM 1613 C CA . GLY A 1 203 ? 36.637 -24.341 -0.229 1.00 55.03 203 GLY A CA 1
ATOM 1614 C C . GLY A 1 203 ? 36.928 -25.715 -0.843 1.00 55.03 203 GLY A C 1
ATOM 1615 O O . GLY A 1 203 ? 37.354 -26.615 -0.127 1.00 55.03 203 GLY A O 1
ATOM 1616 N N . LYS A 1 204 ? 36.845 -25.866 -2.170 1.00 50.19 204 LYS A N 1
ATOM 1617 C CA . LYS A 1 204 ? 37.770 -26.772 -2.885 1.00 50.19 204 LYS A CA 1
ATOM 1618 C C . LYS A 1 204 ? 38.644 -25.997 -3.864 1.00 50.19 204 LYS A C 1
ATOM 1620 O O . LYS A 1 204 ? 38.762 -26.353 -5.032 1.00 50.19 204 LYS A O 1
ATOM 1625 N N . ALA A 1 205 ? 39.278 -24.929 -3.382 1.00 52.28 205 ALA A N 1
ATOM 1626 C CA . ALA A 1 205 ? 40.510 -24.489 -4.015 1.00 52.28 205 ALA A CA 1
ATOM 1627 C C . ALA A 1 205 ? 41.507 -25.644 -3.845 1.00 52.28 205 ALA A C 1
ATOM 1629 O O . ALA A 1 205 ? 41.980 -25.901 -2.740 1.00 52.28 205 ALA A O 1
ATOM 1630 N N . LYS A 1 206 ? 41.747 -26.410 -4.913 1.00 48.78 206 LYS A N 1
ATOM 1631 C CA . LYS A 1 206 ? 42.897 -27.309 -4.976 1.00 48.78 206 LYS A CA 1
ATOM 1632 C C . LYS A 1 206 ? 44.125 -26.434 -4.730 1.00 48.78 206 LYS A C 1
ATOM 1634 O O . LYS A 1 206 ? 44.421 -25.575 -5.558 1.00 48.78 206 LYS A O 1
ATOM 1639 N N . SER A 1 207 ? 44.802 -26.609 -3.597 1.00 46.59 207 SER A N 1
ATOM 1640 C CA . SER A 1 207 ? 46.156 -26.084 -3.434 1.00 46.59 207 SER A CA 1
ATOM 1641 C C . SER A 1 207 ? 46.989 -26.549 -4.634 1.00 46.59 207 SER A C 1
ATOM 1643 O O . SER A 1 207 ? 46.893 -27.727 -4.996 1.00 46.59 207 SER A O 1
ATOM 1645 N N . PRO A 1 208 ? 47.793 -25.682 -5.272 1.00 49.84 208 PRO A N 1
ATOM 1646 C CA . PRO A 1 208 ? 48.767 -26.106 -6.264 1.00 49.84 208 PRO A CA 1
ATOM 1647 C C . PRO A 1 208 ? 49.916 -26.813 -5.533 1.00 49.84 208 PRO A C 1
ATOM 1649 O O . PRO A 1 208 ? 50.984 -26.259 -5.296 1.00 49.84 208 PRO A O 1
ATOM 1652 N N . GLU A 1 209 ? 49.669 -28.048 -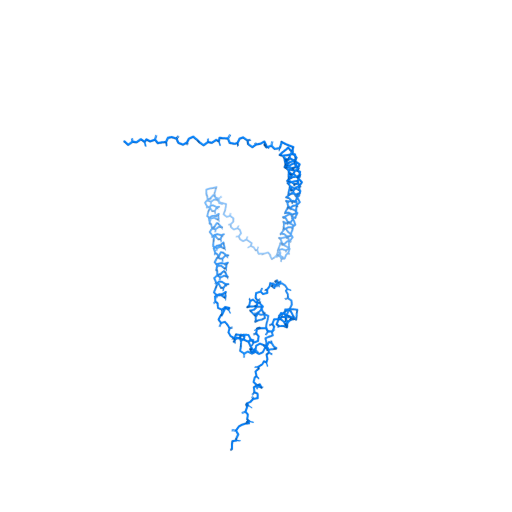5.111 1.00 53.41 209 GLU A N 1
ATOM 1653 C CA . GLU A 1 209 ? 50.684 -28.944 -4.579 1.00 53.41 209 GLU A CA 1
ATOM 1654 C C . GLU A 1 209 ? 51.396 -29.582 -5.775 1.00 53.41 209 GLU A C 1
ATOM 1656 O O . GLU A 1 209 ? 50.953 -30.582 -6.333 1.00 53.41 209 GLU A O 1
ATOM 1661 N N . GLY A 1 210 ? 52.452 -28.922 -6.254 1.00 53.78 210 GLY A N 1
ATOM 1662 C CA . GLY A 1 210 ? 53.140 -29.381 -7.457 1.00 53.78 210 GLY A CA 1
ATOM 1663 C C . GLY A 1 210 ? 54.297 -28.515 -7.934 1.00 53.78 210 GLY A C 1
ATOM 1664 O O . GLY A 1 210 ? 54.430 -28.308 -9.133 1.00 53.78 210 GLY A O 1
ATOM 1665 N N . LEU A 1 211 ? 55.141 -28.011 -7.031 1.00 53.31 211 LEU A N 1
ATOM 1666 C CA . LEU A 1 211 ? 56.480 -27.549 -7.411 1.00 53.31 211 LEU A CA 1
ATOM 1667 C C . LEU A 1 211 ? 57.495 -27.927 -6.323 1.00 53.31 211 LEU A C 1
ATOM 1669 O O . LEU A 1 211 ? 57.999 -27.085 -5.584 1.00 53.31 211 LEU A O 1
ATOM 1673 N N . LYS A 1 212 ? 57.768 -29.230 -6.206 1.00 49.69 212 LYS A N 1
ATOM 1674 C CA . LYS A 1 212 ? 59.018 -29.709 -5.606 1.00 49.69 212 LYS A CA 1
ATOM 1675 C C . LYS A 1 212 ? 60.049 -29.796 -6.733 1.00 49.69 212 LYS A C 1
ATOM 1677 O O . LYS A 1 212 ? 59.811 -30.497 -7.714 1.00 49.69 212 LYS A O 1
ATOM 1682 N N . LYS A 1 213 ? 61.120 -29.013 -6.603 1.00 50.16 213 LYS A N 1
ATOM 1683 C CA . LYS A 1 213 ? 62.387 -29.222 -7.310 1.00 50.16 213 LYS A CA 1
ATOM 1684 C C . LYS A 1 213 ? 63.152 -30.358 -6.645 1.00 50.16 213 LYS A C 1
ATOM 1686 O O . LYS A 1 213 ? 62.974 -30.512 -5.414 1.00 50.16 213 LYS A O 1
#

Organism: Sphaerobolus stellatus (strain SS14) (NCBI:txid990650)

Foldseek 3Di:
DDDDDDDDDPPPDPDDPPVVVVVVVVVVVVVVVVVVVVVVVVVVVVVVVVVVVVVVVVVVVVVVVVVVVVVVVVVVVPDPPVPVPPPPVPPQDPVRVVVVVVVVVVVVVVVVVVVVVVVVVVVVVVVVVVVVLVVCLVVAADDAALVVDQDPVVLVSLCVNVVHDDDPPDDRVVSSVVSVVSCVVCVVCCPPRRCVRNNVPPDPPPDPPDDDD

pLDDT: mean 83.47, std 15.48, range [42.12, 98.38]

Sequence (213 aa):
MAINVLETPVVATPSSPPAALDHLLHLEEEQIQLKQQLCEVEEKLKGFQASYQEAVTHCTLAKGDVHKLHEQLDNKGKHKSNCKVNTDACLLTPLEGKSNWFLACQKELEEQRVEAAKVQAKADALKKQVHEWIKTVDTWIFKFSFSHYTQKDDLLDIAACFGLNVPEKIKNPDLHALIKMHMDSKPDLLDDIHFRKLFGLCGKAKSPEGLKK